Protein AF-A0A239MVT9-F1 (afdb_monomer_lite)

pLDDT: mean 84.93, std 12.36, range [48.44, 98.44]

Organism: NCBI:txid398843

Radius of gyration: 43.23 Å; chains: 1; bounding box: 85×60×131 Å

Secondary structure (DSSP, 8-state):
------------HHHHHHHHHHHHHHHHHHHHHHHHHHHHHHHHHHHGGG---HHHHHHHHHHHHHHHHHHHHHHHHHHHHHHHHHHHHHHHHHHHHHHHHHHHHHHHHHHHHTHHHHHHHHHHHHHHHHHHHHHHHHHHHHHHHHHHHHTT--HHHHHHHHHHHHHHHHHHHHHHHHHHHHHHHHHHHHHHHHHH---HHHHHHHHHHHHHHHHHHHHHHHHHHHHHTT----HHHHHHHHHHHHHHHHHHHHHHHHHHHHSPP-------------------

Sequence (284 aa):
MTKKPDVPVKRPLHKRVLDKLRASMGFSIFCTVLILSLIVLSIIGNYYDQGWSAEQWGPVAAWFGGLLTAGAVTLSLYQSREAKKEADRNREDAERRHTEQAQERSEIRQIQSLKPVWDALTALAVPSAKYLASLTLVEHTLTQLEVERTTGNDNTMLKIAQDAVVSARQQARDFYLDMAPFLMEVEMSFTESLIVVDQDDVWKLVEDLYEASGVYHGKLADSFSALMDKQPVDISEVELYKKYVNTKRSDIVAAARKHLAHAKPMRAIHTGEKPTQTDPPKSR

Foldseek 3Di:
DDDPPDDPDPDDPVVVVVVVVVVVVVVVVVVVVVVVVVVVVVVCVVCVVVDDDPVVVVVVVVVVVVVVVVVVVVVVVVVVVVVVVVVVVVVVVVVVVVVLVVVVVLLVVLVVLCPLLVVLLVVLPVLVVQLLVLLVQLVVLVVVLVVCVVVPDDPVVNVVSVVSNVVSLVSSLVSLVVNVVSLVSNLVSLPSSCVSDPDPQLNVLSVVLNVLSVVLVVLSVVQNVCSVVVHRRDSVVNVVSSVVSVVSVVVSVVVSVVVVVPSDPDPPPPPPDDPPPPDDDDDD

Structure (mmCIF, N/CA/C/O backbone):
data_AF-A0A239MVT9-F1
#
_entry.id   AF-A0A239MVT9-F1
#
loop_
_atom_site.group_PDB
_atom_site.id
_atom_site.type_symbol
_atom_site.label_atom_id
_atom_site.label_alt_id
_atom_site.label_comp_id
_atom_site.label_asym_id
_atom_site.label_entity_id
_atom_site.label_seq_id
_atom_site.pdbx_PDB_ins_code
_atom_site.Cartn_x
_atom_site.Cartn_y
_atom_site.Cartn_z
_atom_site.occupancy
_atom_site.B_iso_or_equiv
_atom_site.auth_seq_id
_atom_site.auth_comp_id
_atom_site.auth_asym_id
_atom_site.auth_atom_id
_atom_site.pdbx_PDB_model_num
ATOM 1 N N . MET A 1 1 ? 40.249 -12.972 -6.945 1.00 50.00 1 MET A N 1
ATOM 2 C CA . MET A 1 1 ? 39.397 -13.039 -8.155 1.00 50.00 1 MET A CA 1
ATOM 3 C C . MET A 1 1 ? 40.280 -13.331 -9.358 1.00 50.00 1 MET A C 1
ATOM 5 O O . MET A 1 1 ? 41.017 -12.461 -9.801 1.00 50.00 1 MET A O 1
ATOM 9 N N . THR A 1 2 ? 40.288 -14.577 -9.819 1.00 50.50 2 THR A N 1
ATOM 10 C CA . THR A 1 2 ? 41.104 -15.055 -10.941 1.00 50.50 2 THR A CA 1
ATOM 11 C C . THR A 1 2 ? 40.376 -14.788 -12.261 1.00 50.50 2 THR A C 1
ATOM 13 O O . THR A 1 2 ? 39.263 -15.260 -12.482 1.00 50.50 2 THR A O 1
ATOM 16 N N . LYS A 1 3 ? 40.988 -13.975 -13.128 1.00 55.22 3 LYS A N 1
ATOM 17 C CA . LYS A 1 3 ? 40.474 -13.624 -14.459 1.00 55.22 3 LYS A CA 1
ATOM 18 C C . LYS A 1 3 ? 40.458 -14.898 -15.313 1.00 55.22 3 LYS A C 1
ATOM 20 O O . LYS A 1 3 ? 41.520 -15.449 -15.596 1.00 55.22 3 LYS A O 1
ATOM 25 N N . LYS A 1 4 ? 39.269 -15.412 -15.656 1.00 57.75 4 LYS A N 1
ATOM 26 C CA . LYS A 1 4 ? 39.144 -16.573 -16.552 1.00 57.75 4 LYS A CA 1
ATOM 27 C C . LYS A 1 4 ? 39.833 -16.240 -17.887 1.00 57.75 4 LYS A C 1
ATOM 29 O O . LYS A 1 4 ? 39.595 -15.150 -18.404 1.00 57.75 4 LYS A O 1
ATOM 34 N N . PRO A 1 5 ? 40.679 -17.131 -18.430 1.00 66.31 5 PRO A N 1
ATOM 35 C CA . PRO A 1 5 ? 41.299 -16.926 -19.732 1.00 66.31 5 PRO A CA 1
ATOM 36 C C . PRO A 1 5 ? 40.214 -16.877 -20.812 1.00 66.31 5 PRO A C 1
ATOM 38 O O . PRO A 1 5 ? 39.348 -17.754 -20.864 1.00 66.31 5 PRO A O 1
ATOM 41 N N . ASP A 1 6 ? 40.254 -15.838 -21.646 1.00 65.62 6 ASP A N 1
ATOM 42 C CA . ASP A 1 6 ? 39.311 -15.641 -22.743 1.00 65.62 6 ASP A CA 1
ATOM 43 C C . ASP A 1 6 ? 39.395 -16.824 -23.711 1.00 65.62 6 ASP A C 1
ATOM 45 O O . ASP A 1 6 ? 40.386 -17.024 -24.417 1.00 65.62 6 ASP A O 1
ATOM 49 N N . VAL A 1 7 ? 38.342 -17.642 -23.726 1.00 71.19 7 VAL A N 1
ATOM 50 C CA . VAL A 1 7 ? 38.214 -18.759 -24.659 1.00 71.19 7 VAL A CA 1
ATOM 51 C C . VAL A 1 7 ? 38.131 -18.167 -26.070 1.00 71.19 7 VAL A C 1
ATOM 53 O O . VAL A 1 7 ? 37.238 -17.355 -26.332 1.00 71.19 7 VAL A O 1
ATOM 56 N N . PRO A 1 8 ? 39.025 -18.544 -27.005 1.00 68.06 8 PRO A N 1
ATOM 57 C CA . PRO A 1 8 ? 39.015 -17.999 -28.354 1.00 68.06 8 PRO A CA 1
ATOM 58 C C . PRO A 1 8 ? 37.704 -18.382 -29.042 1.00 68.06 8 PRO A C 1
ATOM 60 O O . PRO A 1 8 ? 37.500 -19.528 -29.450 1.00 68.06 8 PRO A O 1
ATOM 63 N N . VAL A 1 9 ? 36.803 -17.407 -29.174 1.00 75.38 9 VAL A N 1
ATOM 64 C CA . VAL A 1 9 ? 35.523 -17.567 -29.867 1.00 75.38 9 VAL A CA 1
ATOM 65 C C . VAL A 1 9 ? 35.819 -18.005 -31.302 1.00 75.38 9 VAL A C 1
ATOM 67 O O . VAL A 1 9 ? 36.343 -17.235 -32.116 1.00 75.38 9 VAL A O 1
ATOM 70 N N . LYS A 1 10 ? 35.517 -19.270 -31.622 1.00 74.31 10 LYS A N 1
ATOM 71 C CA . LYS A 1 10 ? 35.676 -19.837 -32.967 1.00 74.31 10 LYS A CA 1
ATOM 72 C C . LYS A 1 10 ? 34.780 -19.061 -33.936 1.00 74.31 10 LYS A C 1
ATOM 74 O O . LYS A 1 10 ? 33.602 -19.363 -34.091 1.00 74.31 10 LYS A O 1
ATOM 79 N N . ARG A 1 11 ? 35.340 -18.039 -34.596 1.00 69.81 11 ARG A N 1
ATOM 80 C CA . ARG A 1 11 ? 34.644 -17.313 -35.669 1.00 69.81 11 ARG A CA 1
ATOM 81 C C . ARG A 1 11 ? 34.226 -18.312 -36.758 1.00 69.81 11 ARG A C 1
ATOM 83 O O . ARG A 1 11 ? 35.076 -19.107 -37.171 1.00 69.81 11 ARG A O 1
ATOM 90 N N . PRO A 1 12 ? 32.972 -18.263 -37.236 1.00 80.88 12 PRO A N 1
ATOM 91 C CA . PRO A 1 12 ? 32.465 -19.218 -38.210 1.00 80.88 12 PRO A CA 1
ATOM 92 C C . PRO A 1 12 ? 33.260 -19.137 -39.521 1.00 80.88 12 PRO A C 1
ATOM 94 O O . PRO A 1 12 ? 33.658 -18.051 -39.951 1.00 80.88 12 PRO A O 1
ATOM 97 N N . LEU A 1 13 ? 33.498 -20.299 -40.141 1.00 80.50 13 LEU A N 1
ATOM 98 C CA . LEU A 1 13 ? 34.354 -20.477 -41.325 1.00 80.50 13 LEU A CA 1
ATOM 99 C C . LEU A 1 13 ? 34.034 -19.488 -42.455 1.00 80.50 13 LEU A C 1
ATOM 101 O O . LEU A 1 13 ? 34.954 -18.918 -43.037 1.00 80.50 13 LEU A O 1
ATOM 105 N N . HIS A 1 14 ? 32.751 -19.199 -42.691 1.00 73.75 14 HIS A N 1
ATOM 106 C CA . HIS A 1 14 ? 32.327 -18.269 -43.739 1.00 73.75 14 HIS A CA 1
ATOM 107 C C . HIS A 1 14 ? 32.884 -16.848 -43.549 1.00 73.75 14 HIS A C 1
ATOM 109 O O . HIS A 1 14 ? 33.253 -16.221 -44.534 1.00 73.75 14 HIS A O 1
ATOM 115 N N . LYS A 1 15 ? 33.029 -16.344 -42.310 1.00 74.25 15 LYS A N 1
ATOM 116 C CA . LYS A 1 15 ? 33.594 -15.001 -42.062 1.00 74.25 15 LYS A CA 1
ATOM 117 C C . LYS A 1 15 ? 35.082 -14.941 -42.397 1.00 74.25 15 LYS A C 1
ATOM 119 O O . LYS A 1 15 ? 35.526 -13.982 -43.009 1.00 74.25 15 LYS A O 1
ATOM 124 N N . ARG A 1 16 ? 35.839 -15.996 -42.068 1.00 77.00 16 ARG A N 1
ATOM 125 C CA . ARG A 1 16 ? 37.276 -16.082 -42.395 1.00 77.00 16 ARG A CA 1
ATOM 126 C C . ARG A 1 16 ? 37.511 -16.140 -43.903 1.00 77.00 16 ARG A C 1
ATOM 128 O O . ARG A 1 16 ? 38.467 -15.549 -44.395 1.00 77.00 16 ARG A O 1
ATOM 135 N N . VAL A 1 17 ? 36.644 -16.853 -44.622 1.00 74.12 17 VAL A N 1
ATOM 136 C CA . VAL A 1 17 ? 36.682 -16.922 -46.087 1.00 74.12 17 VAL A CA 1
ATOM 137 C C . VAL A 1 17 ? 36.304 -15.570 -46.694 1.00 74.12 17 VAL A C 1
ATOM 139 O O . VAL A 1 17 ? 36.999 -15.111 -47.593 1.00 74.12 17 VAL A O 1
ATOM 142 N N . LEU A 1 18 ? 35.283 -14.888 -46.163 1.00 73.19 18 LEU A N 1
ATOM 143 C CA . LEU A 1 18 ? 34.873 -13.566 -46.644 1.00 73.19 18 LEU A CA 1
ATOM 144 C C . LEU A 1 18 ? 35.964 -12.505 -46.443 1.00 73.19 18 LEU A C 1
ATOM 146 O O . LEU A 1 18 ? 36.214 -11.728 -47.356 1.00 73.19 18 LEU A O 1
ATOM 150 N N . ASP A 1 19 ? 36.639 -12.496 -45.290 1.00 74.88 19 ASP A N 1
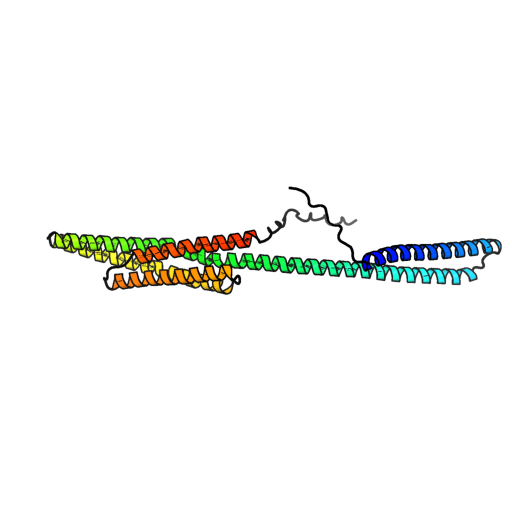ATOM 151 C CA . ASP A 1 19 ? 37.725 -11.549 -44.999 1.00 74.88 19 ASP A CA 1
ATOM 152 C C . ASP A 1 19 ? 38.936 -11.787 -45.918 1.00 74.88 19 ASP A C 1
ATOM 154 O O . ASP A 1 19 ? 39.506 -10.836 -46.456 1.00 74.88 19 ASP A O 1
ATOM 158 N N . LYS A 1 20 ? 39.281 -13.057 -46.183 1.00 74.94 20 LYS A N 1
ATOM 159 C CA . LYS A 1 20 ? 40.307 -13.416 -47.176 1.00 74.94 20 LYS A CA 1
ATOM 160 C C . LYS A 1 20 ? 39.897 -13.027 -48.595 1.00 74.94 20 LYS A C 1
ATOM 162 O O . LYS A 1 20 ? 40.724 -12.507 -49.336 1.00 74.94 20 LYS A O 1
ATOM 167 N N . LEU A 1 21 ? 38.632 -13.230 -48.960 1.00 64.12 21 LEU A N 1
ATOM 168 C CA . LEU A 1 21 ? 38.107 -12.834 -50.265 1.00 64.12 21 LEU A CA 1
ATOM 169 C C . LEU A 1 21 ? 38.107 -11.314 -50.434 1.00 64.12 21 LEU A C 1
ATOM 171 O O . LEU A 1 21 ? 38.501 -10.840 -51.493 1.00 64.12 21 LEU A O 1
ATOM 175 N N . ARG A 1 22 ? 37.749 -10.543 -49.401 1.00 69.50 22 ARG A N 1
ATOM 176 C CA . ARG A 1 22 ? 37.761 -9.070 -49.419 1.00 69.50 22 ARG A CA 1
ATOM 177 C C . ARG A 1 22 ? 39.185 -8.524 -49.550 1.00 69.50 22 ARG A C 1
ATOM 179 O O . ARG A 1 22 ? 39.410 -7.623 -50.353 1.00 69.50 22 ARG A O 1
ATOM 186 N N . ALA A 1 23 ? 40.147 -9.130 -48.848 1.00 71.06 23 ALA A N 1
ATOM 187 C CA . ALA A 1 23 ? 41.569 -8.826 -49.013 1.00 71.06 23 ALA A CA 1
ATOM 188 C C . ALA A 1 23 ? 42.078 -9.192 -50.423 1.00 71.06 23 ALA A C 1
ATOM 190 O O . ALA A 1 23 ? 42.800 -8.410 -51.038 1.00 71.06 23 ALA A O 1
ATOM 191 N N . SER A 1 24 ? 41.650 -10.335 -50.974 1.00 74.19 24 SER A N 1
ATOM 192 C CA . SER A 1 24 ? 42.050 -10.772 -52.321 1.00 74.19 24 SER A CA 1
ATOM 193 C C . SER A 1 24 ? 41.396 -9.966 -53.449 1.00 74.19 24 SER A C 1
ATOM 195 O O . SER A 1 24 ? 42.047 -9.697 -54.452 1.00 74.19 24 SER A O 1
ATOM 197 N N . MET A 1 25 ? 40.143 -9.525 -53.281 1.00 73.56 25 MET A N 1
ATOM 198 C CA . MET A 1 25 ? 39.439 -8.685 -54.252 1.00 73.56 25 MET A CA 1
ATOM 199 C C . MET A 1 25 ? 40.050 -7.289 -54.304 1.00 73.56 25 MET A C 1
ATOM 201 O O . MET A 1 25 ? 40.274 -6.780 -55.395 1.00 73.56 25 MET A O 1
ATOM 205 N N . GLY A 1 26 ? 40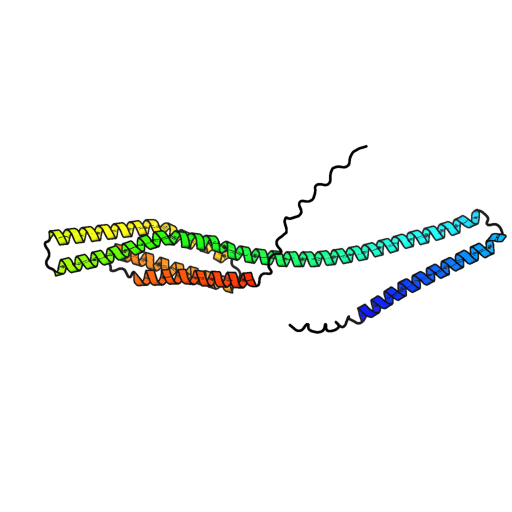.389 -6.696 -53.152 1.00 73.56 26 GLY A N 1
ATOM 206 C CA . GLY A 1 26 ? 41.101 -5.415 -53.116 1.00 73.56 26 GLY A CA 1
ATOM 207 C C . GLY A 1 26 ? 42.457 -5.492 -53.820 1.00 73.56 26 GLY A C 1
ATOM 208 O O . GLY A 1 26 ? 42.775 -4.633 -54.637 1.00 73.56 26 GLY A O 1
ATOM 209 N N . PHE A 1 27 ? 43.213 -6.567 -53.576 1.00 74.00 27 PHE A N 1
ATOM 210 C CA . PHE A 1 27 ? 44.496 -6.807 -54.236 1.00 74.00 27 PHE A CA 1
ATOM 211 C C . PHE A 1 27 ? 44.351 -7.057 -55.746 1.00 74.00 27 PHE A C 1
ATOM 213 O O . PHE A 1 27 ? 45.089 -6.480 -56.535 1.00 74.00 27 PHE A O 1
ATOM 220 N N . SER A 1 28 ? 43.370 -7.859 -56.170 1.00 77.94 28 SER A N 1
ATOM 221 C CA . SER A 1 28 ? 43.111 -8.132 -57.588 1.00 77.94 28 SER A CA 1
ATOM 222 C C . SER A 1 28 ? 42.672 -6.877 -58.343 1.00 77.94 28 SER A C 1
ATOM 224 O O . SER A 1 28 ? 43.228 -6.594 -59.401 1.00 77.94 28 SER A O 1
ATOM 226 N N . ILE A 1 29 ? 41.751 -6.084 -57.782 1.00 78.38 29 ILE A N 1
ATOM 227 C CA . ILE A 1 29 ? 41.323 -4.810 -58.375 1.00 78.38 29 ILE A CA 1
ATOM 228 C C . ILE A 1 29 ? 42.521 -3.861 -58.474 1.00 78.38 29 ILE A C 1
ATOM 230 O O . ILE A 1 29 ? 42.780 -3.322 -59.548 1.00 78.38 29 ILE A O 1
ATOM 234 N N . PHE A 1 30 ? 43.309 -3.727 -57.404 1.00 76.38 30 PHE A N 1
ATOM 235 C CA . PHE A 1 30 ? 44.528 -2.919 -57.412 1.00 76.38 30 PHE A CA 1
ATOM 236 C C . PHE A 1 30 ? 45.514 -3.367 -58.503 1.00 76.38 30 PHE A C 1
ATOM 238 O O . PHE A 1 30 ? 45.982 -2.534 -59.275 1.00 76.38 30 PHE A O 1
ATOM 245 N N . CYS A 1 31 ? 45.770 -4.672 -58.640 1.00 77.81 31 CYS A N 1
ATOM 246 C CA . CYS A 1 31 ? 46.621 -5.215 -59.700 1.00 77.81 31 CYS A CA 1
ATOM 247 C C . CYS A 1 31 ? 46.056 -4.951 -61.100 1.00 77.81 31 CYS A C 1
ATOM 249 O O . CYS A 1 31 ? 46.818 -4.574 -61.984 1.00 77.81 31 CYS A O 1
ATOM 251 N N . THR A 1 32 ? 44.746 -5.101 -61.321 1.00 80.38 32 THR A N 1
ATOM 252 C CA . THR A 1 32 ? 44.141 -4.810 -62.634 1.00 80.38 32 THR A CA 1
ATOM 253 C C . THR A 1 32 ? 44.252 -3.333 -63.002 1.00 80.38 32 THR A C 1
ATOM 255 O O . THR A 1 32 ? 44.637 -3.028 -64.126 1.00 80.38 32 THR A O 1
ATOM 258 N N . VAL A 1 33 ? 44.004 -2.420 -62.053 1.00 80.38 33 VAL A N 1
ATOM 259 C CA . VAL A 1 33 ? 44.160 -0.970 -62.251 1.00 80.38 33 VAL A CA 1
ATOM 260 C C . VAL A 1 33 ? 45.620 -0.614 -62.520 1.00 80.38 33 VAL A C 1
ATOM 262 O O . VAL A 1 33 ? 45.903 0.173 -63.419 1.00 80.38 33 VAL A O 1
ATOM 265 N N . LEU A 1 34 ? 46.554 -1.219 -61.786 1.00 78.31 34 LEU A N 1
ATOM 266 C CA . LEU A 1 34 ? 47.986 -0.991 -61.957 1.00 78.31 34 LEU A CA 1
ATOM 267 C C . LEU A 1 34 ? 48.488 -1.505 -63.314 1.00 78.31 34 LEU A C 1
ATOM 269 O O . LEU A 1 34 ? 49.205 -0.786 -64.002 1.00 78.31 34 LEU A O 1
ATOM 273 N N . ILE A 1 35 ? 48.068 -2.700 -63.739 1.00 83.06 35 ILE A N 1
ATOM 274 C CA . ILE A 1 35 ? 48.412 -3.259 -65.055 1.00 83.06 35 ILE A CA 1
ATOM 275 C C . ILE A 1 35 ? 47.810 -2.408 -66.178 1.00 83.06 35 ILE A C 1
ATOM 277 O O . ILE A 1 35 ? 48.523 -2.059 -67.113 1.00 83.06 35 ILE A O 1
ATOM 281 N N . LEU A 1 36 ? 46.534 -2.018 -66.078 1.00 83.31 36 LEU A N 1
ATOM 282 C CA . LEU A 1 36 ? 45.898 -1.112 -67.043 1.00 83.31 36 LEU A CA 1
ATOM 283 C C . LEU A 1 36 ? 46.630 0.232 -67.121 1.00 83.31 36 LEU A C 1
ATOM 285 O O . LEU A 1 36 ? 46.894 0.712 -68.219 1.00 83.31 36 LEU A O 1
ATOM 289 N N . SER A 1 37 ? 47.014 0.804 -65.978 1.00 78.94 37 SER A N 1
ATOM 290 C CA . SER A 1 37 ? 47.792 2.046 -65.914 1.00 78.94 37 SER A CA 1
ATOM 291 C C . SER A 1 37 ? 49.152 1.906 -66.608 1.00 78.94 37 SER A C 1
ATOM 293 O O . SER A 1 37 ? 49.521 2.757 -67.415 1.00 78.94 37 SER A O 1
ATOM 295 N N . LEU A 1 38 ? 49.866 0.797 -66.378 1.00 80.19 38 LEU A N 1
ATOM 296 C CA . LEU A 1 38 ? 51.141 0.508 -67.043 1.00 80.19 38 LEU A CA 1
ATOM 297 C C . LEU A 1 38 ? 50.987 0.298 -68.555 1.00 80.19 38 LEU A C 1
ATOM 299 O O . LEU A 1 38 ? 51.827 0.772 -69.315 1.00 80.19 38 LEU A O 1
ATOM 303 N N . ILE A 1 39 ? 49.916 -0.364 -69.003 1.00 83.44 39 ILE A N 1
ATOM 304 C CA . ILE A 1 39 ? 49.610 -0.527 -70.432 1.00 83.44 39 ILE A CA 1
ATOM 305 C C . ILE A 1 39 ? 49.339 0.839 -71.071 1.00 83.44 39 ILE A C 1
ATOM 307 O O . ILE A 1 39 ? 49.900 1.137 -72.122 1.00 83.44 39 ILE A O 1
ATOM 311 N N . VAL A 1 40 ? 48.540 1.695 -70.426 1.00 81.25 40 VAL A N 1
ATOM 312 C CA . VAL A 1 40 ? 48.261 3.055 -70.915 1.00 81.25 40 VAL A CA 1
ATOM 313 C C . VAL A 1 40 ? 49.545 3.887 -70.987 1.00 81.25 40 VAL A C 1
ATOM 315 O O . VAL A 1 40 ? 49.812 4.491 -72.022 1.00 81.25 40 VAL A O 1
ATOM 318 N N . LEU A 1 41 ? 50.377 3.871 -69.941 1.00 81.50 41 LEU A N 1
ATOM 319 C CA . LEU A 1 41 ? 51.684 4.542 -69.927 1.00 81.50 41 LEU A CA 1
ATOM 320 C C . LEU A 1 41 ? 52.617 4.020 -71.027 1.00 81.50 41 LEU A C 1
ATOM 322 O O . LEU A 1 41 ? 53.302 4.810 -71.674 1.00 81.50 41 LEU A O 1
ATOM 326 N N . SER A 1 42 ? 52.623 2.707 -71.269 1.00 80.75 42 SER A N 1
ATOM 327 C CA . SER A 1 42 ? 53.431 2.084 -72.320 1.00 80.75 42 SER A CA 1
ATOM 328 C C . SER A 1 42 ? 52.965 2.488 -73.721 1.00 80.75 42 SER A C 1
ATOM 330 O O . SER A 1 42 ? 53.804 2.798 -74.564 1.00 80.75 42 SER A O 1
ATOM 332 N N . ILE A 1 43 ? 51.651 2.555 -73.963 1.00 81.19 43 ILE A N 1
ATOM 333 C CA . ILE A 1 43 ? 51.086 3.040 -75.230 1.00 81.19 43 ILE A CA 1
ATOM 334 C C . ILE A 1 43 ? 51.436 4.519 -75.431 1.00 81.19 43 ILE A C 1
ATOM 336 O O . ILE A 1 43 ? 51.919 4.887 -76.498 1.00 81.19 43 ILE A O 1
ATOM 340 N N . ILE A 1 44 ? 51.265 5.362 -74.408 1.00 78.69 44 ILE A N 1
ATOM 341 C CA . ILE A 1 44 ? 51.617 6.788 -74.489 1.00 78.69 44 ILE A CA 1
ATOM 342 C C . ILE A 1 44 ? 53.105 6.957 -74.812 1.00 78.69 44 ILE A C 1
ATOM 344 O O . ILE A 1 44 ? 53.433 7.715 -75.718 1.00 78.69 44 ILE A O 1
ATOM 348 N N . GLY A 1 45 ? 53.989 6.224 -74.127 1.00 82.38 45 GLY A N 1
ATOM 349 C CA . GLY A 1 45 ? 55.433 6.295 -74.354 1.00 82.38 45 GLY A CA 1
ATOM 350 C C . GLY A 1 45 ? 55.854 5.846 -75.755 1.00 82.38 45 GLY A C 1
ATOM 351 O O . GLY A 1 45 ? 56.690 6.495 -76.370 1.00 82.38 45 GLY A O 1
ATOM 352 N N . ASN A 1 46 ? 55.247 4.782 -76.288 1.00 81.44 46 ASN A N 1
ATOM 353 C CA . ASN A 1 46 ? 55.617 4.234 -77.599 1.00 81.44 46 ASN A CA 1
ATOM 354 C C . ASN A 1 46 ? 55.125 5.099 -78.778 1.00 81.44 46 ASN A C 1
ATOM 356 O O . ASN A 1 46 ? 55.731 5.102 -79.844 1.00 81.44 46 ASN A O 1
ATOM 360 N N . TYR A 1 47 ? 54.039 5.853 -78.589 1.00 70.00 47 TYR A N 1
ATOM 361 C CA . TYR A 1 47 ? 53.473 6.741 -79.614 1.00 70.00 47 TYR A CA 1
ATOM 362 C C . TYR A 1 47 ? 53.843 8.220 -79.422 1.00 70.00 47 TYR A C 1
ATOM 364 O O . TYR A 1 47 ? 53.420 9.062 -80.212 1.00 70.00 47 TYR A O 1
ATOM 372 N N . TYR A 1 48 ? 54.621 8.564 -78.392 1.00 74.06 48 TYR A N 1
ATOM 373 C CA . TYR A 1 48 ? 55.001 9.950 -78.103 1.00 74.06 48 TYR A CA 1
ATOM 374 C C . TYR A 1 48 ? 55.834 10.573 -79.236 1.00 74.06 48 TYR A C 1
ATOM 376 O O . TYR A 1 48 ? 55.603 11.721 -79.613 1.00 74.06 48 TYR A O 1
ATOM 384 N N . ASP A 1 49 ? 56.719 9.785 -79.852 1.00 72.31 49 ASP A N 1
ATOM 385 C CA . ASP A 1 49 ? 57.611 10.248 -80.924 1.00 72.31 49 ASP A CA 1
ATOM 386 C C . ASP A 1 49 ? 56.905 10.434 -82.281 1.00 72.31 49 ASP A C 1
ATOM 388 O O . ASP A 1 49 ? 57.450 11.074 -83.178 1.00 72.31 49 ASP A O 1
ATOM 392 N N . GLN A 1 50 ? 55.682 9.912 -82.450 1.00 72.94 50 GLN A N 1
ATOM 393 C CA . GLN A 1 50 ? 54.945 9.963 -83.723 1.00 72.94 50 GLN A CA 1
ATOM 394 C C . GLN A 1 50 ? 53.975 11.149 -83.842 1.00 72.94 50 GLN A C 1
ATOM 396 O O . GLN A 1 50 ? 53.367 11.320 -84.895 1.00 72.94 50 GLN A O 1
ATOM 401 N N . GLY A 1 51 ? 53.862 11.994 -82.808 1.00 64.44 51 GLY A N 1
ATOM 402 C CA . GLY A 1 51 ? 53.007 13.184 -82.817 1.00 64.44 51 GLY A CA 1
ATOM 403 C C . GLY A 1 51 ? 51.517 12.833 -82.818 1.00 64.44 51 GLY A C 1
ATOM 404 O O . GLY A 1 51 ? 50.916 12.554 -83.851 1.00 64.44 51 GLY A O 1
ATOM 405 N N . TRP A 1 52 ? 50.890 12.876 -81.644 1.00 69.25 52 TRP A N 1
ATOM 406 C CA . TRP A 1 52 ? 49.459 12.603 -81.513 1.00 69.25 52 TRP A CA 1
ATOM 407 C C . TRP A 1 52 ? 48.636 13.682 -82.226 1.00 69.25 52 TRP A C 1
ATOM 409 O O . TRP A 1 52 ? 48.726 14.864 -81.886 1.00 69.25 52 TRP A O 1
ATOM 419 N N . SER A 1 53 ? 47.797 13.282 -83.184 1.00 68.75 53 SER A N 1
ATOM 420 C CA . SER A 1 53 ? 46.814 14.197 -83.772 1.00 68.75 53 SER A CA 1
ATOM 421 C C . SER A 1 53 ? 45.672 14.449 -82.780 1.00 68.75 53 SER A C 1
ATOM 423 O O . SER A 1 53 ? 45.288 13.567 -82.007 1.00 68.75 53 SER A O 1
ATOM 425 N N . ALA A 1 54 ? 45.109 15.661 -82.790 1.00 72.62 54 ALA A N 1
ATOM 426 C CA . ALA A 1 54 ? 44.0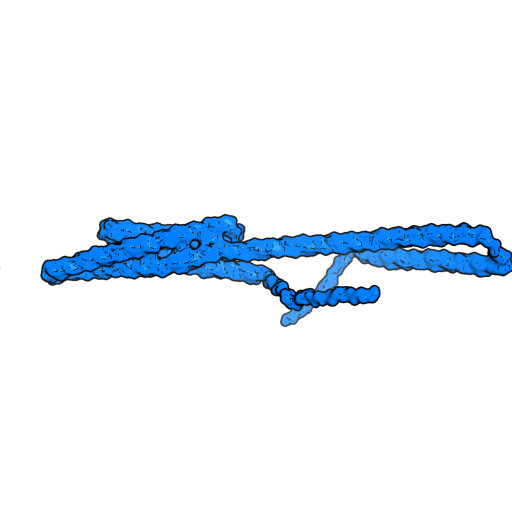39 16.064 -81.871 1.00 72.62 54 ALA A CA 1
ATOM 427 C C . ALA A 1 54 ? 42.808 15.132 -81.918 1.00 72.62 54 ALA A C 1
ATOM 429 O O . ALA A 1 54 ? 42.101 14.985 -80.921 1.00 72.62 54 ALA A O 1
ATOM 430 N N . GLU A 1 55 ? 42.587 14.451 -83.044 1.00 75.00 55 GLU A N 1
ATOM 431 C CA . GLU A 1 55 ? 41.472 13.523 -83.251 1.00 75.00 55 GLU A CA 1
ATOM 432 C C . GLU A 1 55 ? 41.576 12.245 -82.394 1.00 75.00 55 GLU A C 1
ATOM 434 O O . GLU A 1 55 ? 40.559 11.637 -82.061 1.00 75.00 55 GLU A O 1
ATOM 439 N N . GLN A 1 56 ? 42.781 11.859 -81.959 1.00 73.94 56 GLN A N 1
ATOM 440 C CA . GLN A 1 56 ? 43.014 10.637 -81.174 1.00 73.94 56 GLN A CA 1
ATOM 441 C C . GLN A 1 56 ? 42.751 10.812 -79.669 1.00 73.94 56 GLN A C 1
ATOM 443 O O . GLN A 1 56 ? 42.524 9.828 -78.962 1.00 73.94 56 GLN A O 1
ATOM 448 N N . TRP A 1 57 ? 42.720 12.052 -79.169 1.00 75.19 57 TRP A N 1
ATOM 449 C CA . TRP A 1 57 ? 42.435 12.341 -77.758 1.00 75.19 57 TRP A CA 1
ATOM 450 C C . TRP A 1 57 ? 40.955 12.173 -77.397 1.00 75.19 57 TRP A C 1
ATOM 452 O O . TRP A 1 57 ? 40.639 11.848 -76.251 1.00 75.19 57 TRP A O 1
ATOM 462 N N . GLY A 1 58 ? 40.049 12.335 -78.367 1.00 76.12 58 GLY A N 1
ATOM 463 C CA . GLY A 1 58 ? 38.603 12.215 -78.158 1.00 76.12 58 GLY A CA 1
ATOM 464 C C . GLY A 1 58 ? 38.178 10.838 -77.625 1.00 76.12 58 GLY A C 1
ATOM 465 O O . GLY A 1 58 ? 37.566 10.767 -76.556 1.00 76.12 58 GLY A O 1
ATOM 466 N N . PRO A 1 59 ? 38.534 9.730 -78.302 1.00 77.38 59 PRO A N 1
ATOM 467 C CA . PRO A 1 59 ? 38.183 8.381 -77.853 1.00 77.38 59 PRO A CA 1
ATOM 468 C C . PRO A 1 59 ? 38.801 7.997 -76.501 1.00 77.38 59 PRO A C 1
ATOM 470 O O . PRO A 1 59 ? 38.138 7.370 -75.673 1.00 77.38 59 PRO A O 1
ATOM 473 N N . VAL A 1 60 ? 40.052 8.403 -76.249 1.00 72.00 60 VAL A N 1
ATOM 474 C CA . VAL A 1 60 ? 40.754 8.116 -74.987 1.00 72.00 60 VAL A CA 1
ATOM 475 C C . VAL A 1 60 ? 40.081 8.844 -73.822 1.00 72.00 60 VAL A C 1
ATOM 477 O O . VAL A 1 60 ? 39.766 8.219 -72.807 1.00 72.00 60 VAL A O 1
ATOM 480 N N . ALA A 1 61 ? 39.784 10.138 -73.978 1.00 70.12 61 ALA A N 1
ATOM 481 C CA . ALA A 1 61 ? 39.080 10.921 -72.964 1.00 70.12 61 ALA A CA 1
ATOM 482 C C . ALA A 1 61 ? 37.674 10.362 -72.672 1.00 70.12 61 ALA A C 1
ATOM 484 O O . ALA A 1 61 ? 37.269 10.292 -71.510 1.00 70.12 61 ALA A O 1
ATOM 485 N N . ALA A 1 62 ? 36.956 9.899 -73.701 1.00 72.75 62 ALA A N 1
ATOM 486 C CA . ALA A 1 62 ? 35.640 9.282 -73.541 1.00 72.75 62 ALA A CA 1
ATOM 487 C C . ALA A 1 62 ? 35.695 7.976 -72.723 1.00 72.75 62 ALA A C 1
ATOM 489 O O . ALA A 1 62 ? 34.856 7.762 -71.843 1.00 72.75 62 ALA A O 1
ATOM 490 N N . TRP A 1 63 ? 36.700 7.122 -72.953 1.00 76.62 63 TRP A N 1
ATOM 491 C CA . TRP A 1 63 ? 36.858 5.870 -72.204 1.00 76.62 63 TRP A CA 1
ATOM 492 C C . TRP A 1 63 ? 37.228 6.116 -70.733 1.00 76.62 63 TRP A C 1
ATOM 494 O O . TRP A 1 63 ? 36.642 5.504 -69.835 1.00 76.62 63 TRP A O 1
ATOM 504 N N . PHE A 1 64 ? 38.117 7.083 -70.470 1.00 71.56 64 PHE A N 1
ATOM 505 C CA . PHE A 1 64 ? 38.438 7.523 -69.106 1.00 71.56 64 PHE A CA 1
ATOM 506 C C . PHE A 1 64 ? 37.217 8.096 -68.375 1.00 71.56 64 PHE A C 1
ATOM 508 O O . PHE A 1 64 ? 36.981 7.751 -67.215 1.00 71.56 64 PHE A O 1
ATOM 515 N N . GLY A 1 65 ? 36.401 8.914 -69.048 1.00 72.44 65 GLY A N 1
ATOM 516 C CA . GLY A 1 65 ? 35.155 9.448 -68.487 1.00 72.44 65 GLY A CA 1
ATOM 517 C C . GLY A 1 65 ? 34.154 8.352 -68.095 1.00 72.44 65 GLY A C 1
ATOM 518 O O . GLY A 1 65 ? 33.573 8.394 -67.004 1.00 72.44 65 GLY A O 1
ATOM 519 N N . GLY A 1 66 ? 34.001 7.331 -68.946 1.00 68.94 66 GLY A N 1
ATOM 520 C CA . GLY A 1 66 ? 33.152 6.168 -68.674 1.00 68.94 66 GLY A CA 1
ATOM 521 C C . GLY A 1 66 ? 33.616 5.353 -67.462 1.00 68.94 66 GLY A C 1
ATOM 522 O O . GLY A 1 66 ? 32.804 5.030 -66.592 1.00 68.94 66 GLY A O 1
ATOM 523 N N . LEU A 1 67 ? 34.923 5.084 -67.349 1.00 70.00 67 LEU A N 1
ATOM 524 C CA . LEU A 1 67 ? 35.496 4.367 -66.203 1.00 70.00 67 LEU A CA 1
ATOM 525 C C . LEU A 1 67 ? 35.362 5.152 -64.892 1.00 70.00 67 LEU A C 1
ATOM 527 O O . LEU A 1 67 ? 35.012 4.565 -63.867 1.00 70.00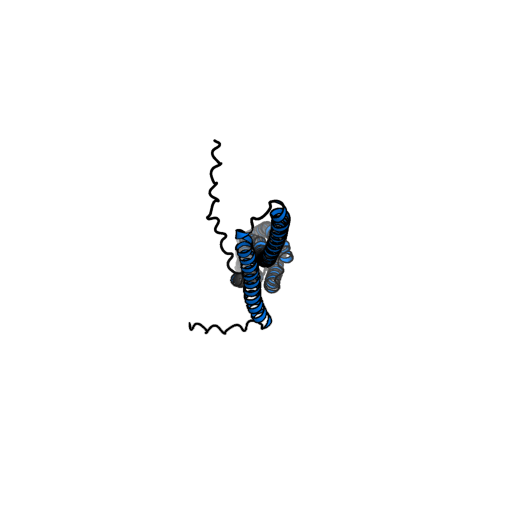 67 LEU A O 1
ATOM 531 N N . LEU A 1 68 ? 35.580 6.471 -64.917 1.00 64.25 68 LEU A N 1
ATOM 532 C CA . LEU A 1 68 ? 35.407 7.320 -63.735 1.00 64.25 68 LEU A CA 1
ATOM 533 C C . LEU A 1 68 ? 33.955 7.335 -63.251 1.00 64.25 68 LEU A C 1
ATOM 535 O O . LEU A 1 68 ? 33.706 7.217 -62.052 1.00 64.25 68 LEU A O 1
ATOM 539 N N . THR A 1 69 ? 32.993 7.406 -64.173 1.00 71.19 69 THR A N 1
ATOM 540 C CA . THR A 1 69 ? 31.565 7.395 -63.823 1.00 71.19 69 THR A CA 1
ATOM 541 C C . THR A 1 69 ? 31.144 6.031 -63.268 1.00 71.19 69 THR A C 1
ATOM 543 O O . THR A 1 69 ? 30.473 5.966 -62.237 1.00 71.19 69 THR A O 1
ATOM 546 N N . ALA A 1 70 ? 31.595 4.927 -63.874 1.00 69.88 70 ALA A N 1
ATOM 547 C CA . ALA A 1 70 ? 31.342 3.578 -63.361 1.00 69.88 70 ALA A CA 1
ATOM 548 C C . ALA A 1 70 ? 31.965 3.355 -61.968 1.00 69.88 70 ALA A C 1
ATOM 550 O O . ALA A 1 70 ? 31.331 2.770 -61.081 1.00 69.88 70 ALA A O 1
ATOM 551 N N . GLY A 1 71 ? 33.180 3.868 -61.746 1.00 70.19 71 GLY A N 1
ATOM 552 C CA . GLY A 1 71 ? 33.843 3.857 -60.442 1.00 70.19 71 GLY A CA 1
ATOM 553 C C . GLY A 1 71 ? 33.066 4.648 -59.388 1.00 70.19 71 GLY A C 1
ATOM 554 O O . GLY A 1 71 ? 32.826 4.135 -58.294 1.00 70.19 71 GLY A O 1
ATOM 555 N N . ALA A 1 72 ? 32.599 5.851 -59.732 1.00 70.38 72 ALA A N 1
ATOM 556 C CA . ALA A 1 72 ? 31.798 6.692 -58.844 1.00 70.38 72 ALA A CA 1
ATOM 557 C C . ALA A 1 72 ? 30.469 6.025 -58.444 1.00 70.38 72 ALA A C 1
ATOM 559 O O . ALA A 1 72 ? 30.130 5.999 -57.259 1.00 70.38 72 ALA A O 1
ATOM 560 N N . VAL A 1 73 ? 29.748 5.416 -59.395 1.00 78.38 73 VAL A N 1
ATOM 561 C CA . VAL A 1 73 ? 28.506 4.668 -59.112 1.00 78.38 73 VAL A CA 1
ATOM 562 C C . VAL A 1 73 ? 28.783 3.467 -58.206 1.00 78.38 73 VAL A C 1
ATOM 564 O O . VAL A 1 73 ? 28.058 3.240 -57.238 1.00 78.38 73 VAL A O 1
ATOM 567 N N . THR A 1 74 ? 29.862 2.723 -58.461 1.00 74.19 74 THR A N 1
ATOM 568 C CA . THR A 1 74 ? 30.235 1.558 -57.641 1.00 74.19 74 THR A CA 1
ATOM 569 C C . THR A 1 74 ? 30.585 1.968 -56.209 1.00 74.19 74 THR A C 1
ATOM 571 O O . THR A 1 74 ? 30.132 1.328 -55.257 1.00 74.19 74 THR A O 1
ATOM 574 N N . LEU A 1 75 ? 31.338 3.061 -56.040 1.00 78.62 75 LEU A N 1
ATOM 575 C CA . LEU A 1 75 ? 31.666 3.614 -54.726 1.00 78.62 75 LEU A CA 1
ATOM 576 C C . LEU A 1 75 ? 30.408 4.101 -53.994 1.00 78.62 75 LEU A C 1
ATOM 578 O O . LEU A 1 75 ? 30.242 3.810 -52.810 1.00 78.62 75 LEU A O 1
ATOM 582 N N . SER A 1 76 ? 29.494 4.770 -54.702 1.00 80.50 76 SER A N 1
ATOM 583 C CA . SER A 1 76 ? 28.212 5.225 -54.152 1.00 80.50 76 SER A CA 1
ATOM 584 C C . SER A 1 76 ? 27.340 4.055 -53.673 1.00 80.50 76 SER A C 1
ATOM 586 O O . SER A 1 76 ? 26.816 4.089 -52.556 1.00 80.50 76 SER A O 1
ATOM 588 N N . LEU A 1 77 ? 27.240 2.970 -54.452 1.00 81.31 77 LEU A N 1
ATOM 589 C CA . LEU A 1 77 ? 26.521 1.754 -54.047 1.00 81.31 77 LEU A CA 1
ATOM 590 C C . LEU A 1 77 ? 27.185 1.063 -52.850 1.00 81.31 77 LEU A C 1
ATOM 592 O O . LEU A 1 77 ? 26.491 0.559 -51.963 1.00 81.31 77 LEU A O 1
ATOM 596 N N . TYR A 1 78 ? 28.520 1.054 -52.799 1.00 83.94 78 TYR A N 1
ATOM 597 C CA . TYR A 1 78 ? 29.268 0.498 -51.676 1.00 83.94 78 TYR A CA 1
ATOM 598 C C . TYR A 1 78 ? 29.003 1.277 -50.380 1.00 83.94 78 TYR A C 1
ATOM 600 O O . TYR A 1 78 ? 28.620 0.674 -49.375 1.00 83.94 78 TYR A O 1
ATOM 608 N N . GLN A 1 79 ? 29.117 2.609 -50.421 1.00 85.44 79 GLN A N 1
ATOM 609 C CA . GLN A 1 79 ? 28.822 3.485 -49.282 1.00 85.44 79 GLN A CA 1
ATOM 610 C C . GLN A 1 79 ? 27.357 3.366 -48.845 1.00 85.44 79 GLN A C 1
ATOM 612 O O . GLN A 1 79 ? 27.081 3.229 -47.656 1.00 85.44 79 GLN A O 1
ATOM 617 N N . SER A 1 80 ? 26.420 3.302 -49.797 1.00 87.06 80 SER A N 1
ATOM 618 C CA . SER A 1 80 ? 24.994 3.100 -49.507 1.00 87.06 80 SER A CA 1
ATOM 619 C C . SER A 1 80 ? 24.730 1.770 -48.794 1.00 87.06 80 SER A C 1
ATOM 621 O O . SER A 1 80 ? 23.895 1.694 -47.892 1.00 87.06 80 SER A O 1
ATOM 623 N N . ARG A 1 81 ? 25.455 0.704 -49.159 1.00 86.75 81 ARG A N 1
ATOM 624 C CA . ARG A 1 81 ? 25.318 -0.613 -48.522 1.00 86.75 81 ARG A CA 1
ATOM 625 C C . ARG A 1 81 ? 25.890 -0.640 -47.104 1.00 86.75 81 ARG A C 1
ATOM 627 O O . ARG A 1 81 ? 25.305 -1.298 -46.243 1.00 86.75 81 ARG A O 1
ATOM 634 N N . GLU A 1 82 ? 27.009 0.038 -46.853 1.00 87.94 82 GLU A N 1
ATOM 635 C CA . GLU A 1 82 ? 27.559 0.164 -45.496 1.00 87.94 82 GLU A CA 1
ATOM 636 C C . GLU A 1 82 ? 26.668 1.036 -44.609 1.00 87.94 82 GLU A C 1
ATOM 638 O O . GLU A 1 82 ? 26.318 0.594 -43.514 1.00 87.94 82 GLU A O 1
ATOM 643 N N . ALA A 1 83 ? 26.187 2.172 -45.122 1.00 83.94 83 ALA A N 1
ATOM 644 C CA . ALA A 1 83 ? 25.239 3.036 -44.423 1.00 83.94 83 ALA A CA 1
ATOM 645 C C . ALA A 1 83 ? 23.939 2.295 -44.069 1.00 83.94 83 ALA A C 1
ATOM 647 O O . ALA A 1 83 ? 23.468 2.381 -42.937 1.00 83.94 83 ALA A O 1
ATOM 648 N N . LYS A 1 84 ? 23.391 1.490 -44.993 1.00 90.44 84 LYS A N 1
ATOM 649 C CA . LYS A 1 84 ? 22.205 0.664 -44.717 1.00 90.44 84 LYS A CA 1
ATOM 650 C C . LYS A 1 84 ? 22.462 -0.353 -43.604 1.00 90.44 84 LYS A C 1
ATOM 652 O O . LYS A 1 84 ? 21.652 -0.494 -42.698 1.00 90.44 84 LYS A O 1
ATOM 657 N N . LYS A 1 85 ? 23.615 -1.027 -43.632 1.00 91.00 85 LYS A N 1
ATOM 658 C CA . LYS A 1 85 ? 23.986 -2.011 -42.606 1.00 91.00 85 LYS A CA 1
ATOM 659 C C . LYS A 1 85 ? 24.188 -1.377 -41.227 1.00 91.00 85 LYS A C 1
ATOM 661 O O . LYS A 1 85 ? 23.910 -2.020 -40.217 1.00 91.00 85 LYS A O 1
ATOM 666 N N . GLU A 1 86 ? 24.719 -0.162 -41.173 1.00 89.56 86 GLU A N 1
ATOM 667 C CA . GLU A 1 86 ? 24.857 0.596 -39.930 1.00 89.56 86 GLU A CA 1
ATOM 668 C C . GLU A 1 86 ? 23.497 1.077 -39.412 1.00 89.56 86 GLU A C 1
ATOM 670 O O . GLU A 1 86 ? 23.209 0.915 -38.228 1.00 89.56 86 GLU A O 1
ATOM 675 N N . ALA A 1 87 ? 22.625 1.561 -40.300 1.00 87.38 87 ALA A N 1
ATOM 676 C CA . ALA A 1 87 ? 21.260 1.946 -39.957 1.00 87.38 87 ALA A CA 1
ATOM 677 C C . ALA A 1 87 ? 20.448 0.768 -39.391 1.00 87.38 87 ALA A C 1
ATOM 679 O O . ALA A 1 87 ? 19.798 0.929 -38.361 1.00 87.38 87 ALA A O 1
ATOM 680 N N . ASP A 1 88 ? 20.540 -0.419 -40.001 1.00 93.00 88 ASP A N 1
ATOM 681 C CA . ASP A 1 88 ? 19.848 -1.623 -39.522 1.00 93.00 88 ASP A CA 1
ATOM 682 C C . ASP A 1 88 ? 20.330 -2.026 -38.114 1.00 93.00 88 ASP A C 1
ATOM 684 O O . ASP A 1 88 ? 19.521 -2.306 -37.234 1.00 93.00 88 ASP A O 1
ATOM 688 N N . ARG A 1 89 ? 21.645 -1.968 -37.852 1.00 90.81 89 ARG A N 1
ATOM 689 C CA . ARG A 1 89 ? 22.206 -2.244 -36.514 1.00 90.81 89 ARG A CA 1
ATOM 690 C C . ARG A 1 89 ? 21.773 -1.221 -35.474 1.00 90.81 89 ARG A C 1
ATOM 692 O O . ARG A 1 89 ? 21.410 -1.595 -34.365 1.00 90.81 89 ARG A O 1
ATOM 699 N N . ASN A 1 90 ? 21.806 0.060 -35.830 1.00 88.19 90 ASN A N 1
ATOM 700 C CA . ASN A 1 90 ? 21.371 1.129 -34.939 1.00 88.19 90 ASN A CA 1
ATOM 701 C C . ASN A 1 90 ? 19.876 1.013 -34.632 1.00 88.19 90 ASN A C 1
ATOM 703 O O . ASN A 1 90 ? 19.470 1.294 -33.507 1.00 88.19 90 ASN A O 1
ATOM 707 N N . ARG A 1 91 ? 19.069 0.563 -35.600 1.00 90.75 91 ARG A N 1
ATOM 708 C CA . ARG A 1 91 ? 17.648 0.281 -35.402 1.00 90.75 91 ARG A CA 1
ATOM 709 C C . ARG A 1 91 ? 17.430 -0.888 -34.445 1.00 90.75 91 ARG A C 1
ATOM 711 O O . ARG A 1 91 ? 16.676 -0.722 -33.495 1.00 90.75 91 ARG A O 1
ATOM 718 N N . GLU A 1 92 ? 18.108 -2.018 -34.641 1.00 92.31 92 GLU A N 1
ATOM 719 C CA . GLU A 1 92 ? 18.017 -3.170 -33.727 1.00 92.31 92 GLU A CA 1
ATOM 720 C C . GLU A 1 92 ? 18.443 -2.800 -32.295 1.00 92.31 92 GLU A C 1
ATOM 722 O O . GLU A 1 92 ? 17.764 -3.149 -31.328 1.00 92.31 92 GLU A O 1
ATOM 727 N N . ASP A 1 93 ? 19.541 -2.053 -32.141 1.00 89.19 93 ASP A N 1
ATOM 728 C CA . ASP A 1 93 ? 20.007 -1.587 -30.832 1.00 89.19 93 ASP A CA 1
ATOM 729 C C . ASP A 1 93 ? 19.044 -0.569 -30.203 1.00 89.19 93 ASP A C 1
ATOM 731 O O . ASP A 1 93 ? 18.851 -0.580 -28.985 1.00 89.19 93 ASP A O 1
ATOM 735 N N . ALA A 1 94 ? 18.430 0.308 -31.001 1.00 85.62 94 ALA A N 1
ATOM 736 C CA . ALA A 1 94 ? 17.419 1.244 -30.522 1.00 85.62 94 ALA A CA 1
ATOM 737 C C . ALA A 1 94 ? 16.148 0.511 -30.075 1.00 85.62 94 ALA A C 1
ATOM 739 O O . ALA A 1 94 ? 15.646 0.796 -28.991 1.00 85.62 94 ALA A O 1
ATOM 740 N N . GLU A 1 95 ? 15.665 -0.460 -30.855 1.00 90.00 95 GLU A N 1
ATOM 741 C CA . GLU A 1 95 ? 14.504 -1.286 -30.508 1.00 90.00 95 GLU A CA 1
ATOM 742 C C . GLU A 1 95 ? 14.751 -2.052 -29.199 1.00 90.00 95 GLU A C 1
ATOM 744 O O . GLU A 1 95 ? 13.913 -1.987 -28.301 1.00 90.00 95 GLU A O 1
ATOM 749 N N . ARG A 1 96 ? 15.937 -2.654 -29.017 1.00 87.06 96 ARG A N 1
ATOM 750 C CA . ARG A 1 96 ? 16.319 -3.308 -27.750 1.00 87.06 96 ARG A CA 1
ATOM 751 C C . ARG A 1 96 ? 16.325 -2.348 -26.562 1.00 87.06 96 ARG A C 1
ATOM 753 O O . ARG A 1 96 ? 15.762 -2.662 -25.516 1.00 87.06 96 ARG A O 1
ATOM 760 N N . ARG A 1 97 ? 16.915 -1.158 -26.717 1.00 84.00 97 ARG A N 1
ATOM 761 C CA . ARG A 1 97 ? 16.907 -0.134 -25.655 1.00 84.00 97 ARG A CA 1
ATOM 762 C C . ARG A 1 97 ? 15.492 0.342 -25.344 1.00 84.00 97 ARG A C 1
ATOM 764 O O . ARG A 1 97 ? 15.184 0.579 -24.182 1.00 84.00 97 ARG A O 1
ATOM 771 N N . HIS A 1 98 ? 14.636 0.477 -26.354 1.00 83.62 98 HIS A N 1
ATOM 772 C CA . HIS A 1 98 ? 13.241 0.857 -26.162 1.00 83.62 98 HIS A CA 1
ATOM 773 C C . HIS A 1 98 ? 12.459 -0.212 -25.401 1.00 83.62 98 HIS A C 1
ATOM 775 O O . HIS A 1 98 ? 11.704 0.145 -24.501 1.00 83.62 98 HIS A O 1
ATOM 781 N N . THR A 1 99 ? 12.659 -1.496 -25.710 1.00 88.06 99 THR A N 1
ATOM 782 C CA . THR A 1 99 ? 12.014 -2.588 -24.967 1.00 88.06 99 THR A CA 1
ATOM 783 C C . THR A 1 99 ? 12.507 -2.664 -23.525 1.00 88.06 99 THR A C 1
ATOM 785 O O . THR A 1 99 ? 11.684 -2.765 -22.621 1.00 88.06 99 THR A O 1
ATOM 788 N N . GLU A 1 100 ? 13.819 -2.522 -23.293 1.00 84.38 100 GLU A N 1
ATOM 789 C CA . GLU A 1 100 ? 14.396 -2.492 -21.940 1.00 84.38 100 GLU A CA 1
ATOM 790 C C . GLU A 1 100 ? 13.834 -1.311 -21.128 1.00 84.38 100 GLU A C 1
ATOM 792 O O . GLU A 1 100 ? 13.341 -1.494 -20.019 1.00 84.38 100 GLU A O 1
ATOM 797 N N . GLN A 1 101 ? 13.796 -0.106 -21.707 1.00 82.56 101 GLN A N 1
ATOM 798 C CA . GLN A 1 101 ? 13.237 1.077 -21.040 1.00 82.56 101 GLN A CA 1
ATOM 799 C C . GLN A 1 101 ? 11.725 0.988 -20.809 1.00 82.56 101 GLN A C 1
ATOM 801 O O . GLN A 1 101 ? 11.221 1.543 -19.833 1.00 82.56 101 GLN A O 1
ATOM 806 N N . ALA A 1 102 ? 10.978 0.354 -21.716 1.00 84.38 102 ALA A N 1
ATOM 807 C CA . ALA A 1 102 ? 9.544 0.152 -21.541 1.00 84.38 102 ALA A CA 1
ATOM 808 C C . ALA A 1 102 ? 9.267 -0.771 -20.349 1.00 84.38 102 ALA A C 1
ATOM 810 O O . ALA A 1 102 ? 8.388 -0.459 -19.547 1.00 84.38 102 ALA A O 1
ATOM 811 N N . GLN A 1 103 ? 10.061 -1.835 -20.207 1.00 84.19 103 GLN A N 1
ATOM 812 C CA . GLN A 1 103 ? 9.973 -2.778 -19.097 1.00 84.19 103 GLN A CA 1
ATOM 813 C C . GLN A 1 103 ? 10.379 -2.129 -17.762 1.00 84.19 103 GLN A C 1
ATOM 815 O O . GLN A 1 103 ? 9.650 -2.220 -16.780 1.00 84.19 103 GLN A O 1
ATOM 820 N N . GLU A 1 104 ? 11.463 -1.348 -17.732 1.00 81.25 104 GLU A N 1
ATOM 821 C CA . GLU A 1 104 ? 11.845 -0.580 -16.532 1.00 81.25 104 GLU A CA 1
ATOM 822 C C . GLU A 1 104 ? 10.746 0.418 -16.113 1.00 81.25 104 GLU A C 1
ATOM 824 O O . GLU A 1 104 ? 10.451 0.599 -14.929 1.00 81.25 104 GLU A O 1
ATOM 829 N N . ARG A 1 105 ? 10.094 1.071 -17.085 1.00 84.62 105 ARG A N 1
ATOM 830 C CA . ARG A 1 105 ? 8.990 2.004 -16.809 1.00 84.62 105 ARG A CA 1
ATOM 831 C C . ARG A 1 105 ? 7.740 1.297 -16.300 1.00 84.62 105 ARG A C 1
ATOM 833 O O . ARG A 1 105 ? 7.055 1.886 -15.466 1.00 84.62 105 ARG A O 1
ATOM 840 N N . SER A 1 106 ? 7.413 0.101 -16.794 1.00 83.75 106 SER A N 1
ATOM 841 C CA . SER A 1 106 ? 6.276 -0.661 -16.267 1.00 83.75 106 SER A CA 1
ATOM 842 C C . SER A 1 106 ? 6.536 -1.081 -14.824 1.00 83.75 106 SER A C 1
ATOM 844 O O . SER A 1 106 ? 5.681 -0.843 -13.978 1.00 83.75 106 SER A O 1
ATOM 846 N N . GLU A 1 107 ? 7.741 -1.560 -14.510 1.00 83.12 107 GLU A N 1
ATOM 847 C CA . GLU A 1 107 ? 8.131 -1.937 -13.144 1.00 83.12 107 GLU A CA 1
ATOM 848 C C . GLU A 1 107 ? 8.012 -0.762 -12.160 1.00 83.12 107 GLU A C 1
ATOM 850 O O . GLU A 1 107 ? 7.421 -0.885 -11.086 1.00 83.12 107 GLU A O 1
ATOM 855 N N . ILE A 1 108 ? 8.510 0.419 -12.540 1.00 84.31 108 ILE A N 1
ATOM 856 C CA . ILE A 1 108 ? 8.395 1.620 -11.701 1.00 84.31 108 ILE A CA 1
ATOM 857 C C . ILE A 1 108 ? 6.928 2.029 -11.520 1.00 84.31 108 ILE A C 1
ATOM 859 O O . ILE A 1 108 ? 6.538 2.401 -10.412 1.00 84.31 108 ILE A O 1
ATOM 863 N N . ARG A 1 109 ? 6.108 1.954 -12.578 1.00 84.75 109 ARG A N 1
ATOM 864 C CA . ARG A 1 109 ? 4.675 2.284 -12.503 1.00 84.75 109 ARG A CA 1
ATOM 865 C C . ARG A 1 109 ? 3.925 1.372 -11.537 1.00 84.75 109 ARG A C 1
ATOM 867 O O . ARG A 1 109 ? 3.115 1.882 -10.776 1.00 84.75 109 ARG A O 1
ATOM 874 N N . GLN A 1 110 ? 4.235 0.077 -11.516 1.00 87.75 110 GLN A N 1
ATOM 875 C CA . GLN A 1 110 ? 3.610 -0.885 -10.598 1.00 87.75 110 GLN A CA 1
ATOM 876 C C . GLN A 1 110 ? 3.923 -0.586 -9.130 1.00 87.75 110 GLN A C 1
ATOM 878 O O . GLN A 1 110 ? 3.075 -0.716 -8.254 1.00 87.75 110 GLN A O 1
ATOM 883 N N . ILE A 1 111 ? 5.143 -0.141 -8.833 1.00 85.81 111 ILE A N 1
ATOM 884 C CA . ILE A 1 111 ? 5.493 0.256 -7.463 1.00 85.81 111 ILE A CA 1
ATOM 885 C C . ILE A 1 111 ? 4.832 1.590 -7.110 1.00 85.81 111 ILE A C 1
ATOM 887 O O . ILE A 1 111 ? 4.387 1.790 -5.979 1.00 85.81 111 ILE A O 1
ATOM 891 N N . GLN A 1 112 ? 4.751 2.510 -8.072 1.00 89.31 112 GLN A N 1
ATOM 892 C CA . GLN A 1 112 ? 4.096 3.802 -7.884 1.00 89.31 112 GLN A CA 1
ATOM 893 C C . GLN A 1 112 ? 2.582 3.674 -7.697 1.00 89.31 112 GLN A C 1
ATOM 895 O O . GLN A 1 112 ? 2.032 4.453 -6.920 1.00 89.31 112 GLN A O 1
ATOM 900 N N . SER A 1 113 ? 1.923 2.689 -8.314 1.00 92.12 113 SER A N 1
ATOM 901 C CA . SER A 1 113 ? 0.485 2.460 -8.127 1.00 92.12 113 SER A CA 1
ATOM 902 C C . SER A 1 113 ? 0.127 2.022 -6.707 1.00 92.12 113 SER A C 1
ATOM 904 O O . SER A 1 113 ? -1.006 2.224 -6.297 1.00 92.12 113 SER A O 1
ATOM 906 N N . LEU A 1 114 ? 1.084 1.504 -5.924 1.00 92.06 114 LEU A N 1
ATOM 907 C CA . LEU A 1 114 ? 0.880 1.176 -4.504 1.00 92.06 114 LEU A CA 1
ATOM 908 C C . LEU A 1 114 ? 0.943 2.398 -3.581 1.00 92.06 114 LEU A C 1
ATOM 910 O O . LEU A 1 114 ? 0.577 2.309 -2.410 1.00 92.06 114 LEU A O 1
ATOM 914 N N . LYS A 1 115 ? 1.433 3.545 -4.063 1.00 92.25 115 LYS A N 1
ATOM 915 C CA . LYS A 1 115 ? 1.565 4.747 -3.234 1.00 92.25 115 LYS A CA 1
ATOM 916 C C . LYS A 1 115 ? 0.220 5.215 -2.647 1.00 92.25 115 LYS A C 1
ATOM 918 O O . LYS A 1 115 ? 0.188 5.405 -1.433 1.00 92.25 115 LYS A O 1
ATOM 923 N N . PRO A 1 116 ? -0.871 5.343 -3.428 1.00 94.56 116 PRO A N 1
ATOM 924 C CA . PRO A 1 116 ? -2.188 5.681 -2.891 1.00 94.56 116 PRO A CA 1
ATOM 925 C C . PRO A 1 116 ? -2.648 4.734 -1.776 1.00 94.56 116 PRO A C 1
ATOM 927 O O . PRO A 1 116 ? -3.173 5.199 -0.771 1.00 94.56 116 PRO A O 1
ATOM 930 N N . VAL A 1 117 ? -2.376 3.428 -1.902 1.00 93.62 117 VAL A N 1
ATOM 931 C CA . VAL A 1 117 ? -2.703 2.428 -0.868 1.00 93.62 117 VAL A CA 1
ATOM 932 C C . VAL A 1 117 ? -1.969 2.727 0.438 1.00 93.62 117 VAL A C 1
ATOM 934 O O . VAL A 1 117 ? -2.560 2.711 1.518 1.00 93.62 117 VAL A O 1
ATOM 937 N N . TRP A 1 118 ? -0.676 3.050 0.365 1.00 93.75 118 TRP A N 1
ATOM 938 C CA . TRP A 1 118 ? 0.106 3.390 1.556 1.00 93.75 118 TRP A CA 1
ATOM 939 C C . TRP A 1 118 ? -0.306 4.702 2.195 1.00 93.75 118 TRP A C 1
ATOM 941 O O . TRP A 1 118 ? -0.312 4.797 3.426 1.00 93.75 118 TRP A O 1
ATOM 951 N N . ASP A 1 119 ? -0.629 5.694 1.375 1.00 93.12 119 ASP A N 1
ATOM 952 C CA . ASP A 1 119 ? -1.086 6.992 1.846 1.00 93.12 119 ASP A CA 1
ATOM 953 C C . ASP A 1 119 ? -2.437 6.828 2.571 1.00 93.12 119 ASP A C 1
ATOM 955 O O . ASP A 1 119 ? -2.562 7.271 3.715 1.00 93.12 119 ASP A O 1
ATOM 959 N N . ALA A 1 120 ? -3.378 6.064 2.001 1.00 95.06 120 ALA A N 1
ATOM 960 C CA . ALA A 1 120 ? -4.674 5.759 2.613 1.00 95.06 120 ALA A CA 1
ATOM 961 C C . ALA A 1 120 ? -4.545 4.954 3.921 1.00 95.06 120 ALA A C 1
ATOM 963 O O . ALA A 1 120 ? -5.120 5.325 4.947 1.00 95.06 120 ALA A O 1
ATOM 964 N N . LEU A 1 121 ? -3.728 3.892 3.945 1.00 91.56 121 LEU A N 1
ATOM 965 C CA . LEU A 1 121 ? -3.480 3.109 5.166 1.00 91.56 121 LEU A CA 1
ATOM 966 C C . LEU A 1 121 ? -2.820 3.948 6.268 1.00 91.56 121 LEU A C 1
ATOM 968 O O . LEU A 1 121 ? -3.111 3.776 7.453 1.00 91.56 121 LEU A O 1
ATOM 972 N N . THR A 1 122 ? -1.934 4.872 5.889 1.00 93.50 122 THR A N 1
ATOM 973 C CA . THR A 1 122 ? -1.303 5.796 6.839 1.00 93.50 122 THR A CA 1
ATOM 974 C C . THR A 1 122 ? -2.318 6.809 7.368 1.00 93.50 122 THR A C 1
ATOM 976 O O . THR A 1 122 ? -2.326 7.078 8.570 1.00 93.50 122 THR A O 1
ATOM 979 N N . ALA A 1 123 ? -3.205 7.325 6.513 1.00 93.56 123 ALA A N 1
ATOM 980 C CA . ALA A 1 123 ? -4.286 8.224 6.914 1.00 93.56 123 ALA A CA 1
ATOM 981 C C . ALA A 1 123 ? -5.273 7.545 7.882 1.00 93.56 123 ALA A C 1
ATOM 983 O O . ALA A 1 123 ? -5.683 8.157 8.869 1.00 93.56 123 ALA A O 1
ATOM 984 N N . LEU A 1 124 ? -5.562 6.255 7.680 1.00 95.00 124 LEU A N 1
ATOM 985 C CA . LEU A 1 124 ? -6.418 5.449 8.558 1.00 95.00 124 LEU A CA 1
ATOM 986 C C . LEU A 1 124 ? -5.810 5.195 9.953 1.00 95.00 124 LEU A C 1
ATOM 988 O O . LEU A 1 124 ? -6.534 4.923 10.918 1.00 95.00 124 LEU A O 1
ATOM 992 N N . ALA A 1 125 ? -4.486 5.288 10.108 1.00 92.50 125 ALA A N 1
ATOM 993 C CA . ALA A 1 125 ? -3.804 4.913 11.348 1.00 92.50 125 ALA A CA 1
ATOM 994 C C . ALA A 1 125 ? -4.247 5.743 12.568 1.00 92.50 125 ALA A C 1
ATOM 996 O O . ALA A 1 125 ? -4.401 5.196 13.662 1.00 92.50 125 ALA A O 1
ATOM 997 N N . VAL A 1 126 ? -4.472 7.050 12.395 1.00 93.88 126 VAL A N 1
ATOM 998 C CA . VAL A 1 126 ? -4.860 7.943 13.502 1.00 93.88 126 VAL A CA 1
ATOM 999 C C . VAL A 1 126 ? -6.332 7.762 13.899 1.00 93.88 126 VAL A C 1
ATOM 1001 O O . VAL A 1 126 ? -6.578 7.536 15.087 1.00 93.88 126 VAL A O 1
ATOM 1004 N N . PRO A 1 127 ? -7.317 7.816 12.977 1.00 97.00 127 PRO A N 1
ATOM 1005 C CA . PRO A 1 127 ? -8.719 7.568 13.318 1.00 97.00 127 PRO A CA 1
ATOM 1006 C C . PRO A 1 127 ? -8.943 6.181 13.931 1.00 97.00 127 PRO A C 1
ATOM 1008 O O . PRO A 1 127 ? -9.612 6.069 14.956 1.00 97.00 127 PRO A O 1
ATOM 1011 N N . SER A 1 128 ? -8.300 5.140 13.389 1.00 95.69 128 SER A N 1
ATOM 1012 C CA . SER A 1 128 ? -8.409 3.786 13.948 1.00 95.69 128 SER A CA 1
ATOM 1013 C C . SER A 1 128 ? -7.829 3.667 15.356 1.00 95.69 128 SER A C 1
ATOM 1015 O O . SER A 1 128 ? -8.408 2.990 16.200 1.00 95.69 128 SER A O 1
ATOM 1017 N N . ALA A 1 129 ? -6.721 4.350 15.657 1.00 94.50 129 ALA A N 1
ATOM 1018 C CA . ALA A 1 129 ? -6.179 4.388 17.013 1.00 94.50 129 ALA A CA 1
ATOM 1019 C C . ALA A 1 129 ? -7.120 5.099 18.002 1.00 94.50 129 ALA A C 1
ATOM 1021 O O . ALA A 1 129 ? -7.274 4.624 19.125 1.00 94.50 129 ALA A O 1
ATOM 1022 N N . LYS A 1 130 ? -7.773 6.198 17.592 1.00 97.06 130 LYS A N 1
ATOM 1023 C CA . LYS A 1 130 ? -8.775 6.892 18.424 1.00 97.06 130 LYS A CA 1
ATOM 1024 C C . LYS A 1 130 ? -9.975 5.998 18.718 1.00 97.06 130 LYS A C 1
ATOM 1026 O O . LYS A 1 130 ? -10.394 5.905 19.870 1.00 97.06 130 LYS A O 1
ATOM 1031 N N . TYR A 1 131 ? -10.486 5.322 17.691 1.00 98.12 131 TYR A N 1
ATOM 1032 C CA . TYR A 1 131 ? -11.595 4.391 17.843 1.00 98.12 131 TYR A CA 1
ATOM 1033 C C . TYR A 1 131 ? -11.233 3.230 18.782 1.00 98.12 131 TYR A C 1
ATOM 1035 O O . TYR A 1 131 ? -11.932 3.003 19.767 1.00 98.12 131 TYR A O 1
ATOM 1043 N N . LEU A 1 132 ? -10.088 2.573 18.577 1.00 97.38 132 LEU A N 1
ATOM 1044 C CA . LEU A 1 132 ? -9.621 1.501 19.465 1.00 97.38 132 LEU A CA 1
ATOM 1045 C C . LEU A 1 132 ? -9.462 1.962 20.919 1.00 97.38 132 LEU A C 1
ATOM 1047 O O . LEU A 1 132 ? -9.969 1.309 21.826 1.00 97.38 132 LEU A O 1
ATOM 1051 N N . ALA A 1 133 ? -8.840 3.122 21.148 1.00 96.50 133 ALA A N 1
ATOM 1052 C CA . ALA A 1 133 ? -8.695 3.675 22.494 1.00 96.50 133 ALA A CA 1
ATOM 1053 C C . ALA A 1 133 ? -10.055 3.937 23.166 1.00 96.50 133 ALA A C 1
ATOM 1055 O O . ALA A 1 133 ? -10.209 3.727 24.369 1.00 96.50 133 ALA A O 1
ATOM 1056 N N . SER A 1 134 ? -11.058 4.368 22.394 1.00 97.94 134 SER A N 1
ATOM 1057 C CA . SER A 1 134 ? -12.413 4.560 22.915 1.00 97.94 134 SER A CA 1
ATOM 1058 C C . SER A 1 134 ? -13.138 3.250 23.222 1.00 97.94 134 SER A C 1
ATOM 1060 O O . SER A 1 134 ? -13.879 3.200 24.200 1.00 97.94 134 SER A O 1
ATOM 1062 N N . LEU A 1 135 ? -12.882 2.171 22.472 1.00 97.94 135 LEU A N 1
ATOM 1063 C CA . LEU A 1 135 ? -13.389 0.840 22.820 1.00 97.94 135 LEU A CA 1
ATOM 1064 C C . LEU A 1 135 ? -12.795 0.354 24.148 1.00 97.94 135 LEU A C 1
ATOM 1066 O O . LEU A 1 135 ? -13.539 -0.100 25.014 1.00 97.94 135 LEU A O 1
ATOM 1070 N N . THR A 1 136 ? -11.488 0.536 24.360 1.00 97.62 136 THR A N 1
ATOM 1071 C CA . THR A 1 136 ? -10.834 0.202 25.639 1.00 97.62 136 THR A CA 1
ATOM 1072 C C . THR A 1 136 ? -11.406 1.022 26.799 1.00 97.62 136 THR A C 1
ATOM 1074 O O . THR A 1 136 ? -11.593 0.504 27.899 1.00 97.62 136 THR A O 1
ATOM 1077 N N . LEU A 1 137 ? -11.741 2.297 26.568 1.00 97.19 137 LEU A N 1
ATOM 1078 C CA . LEU A 1 137 ? -12.416 3.127 27.569 1.00 97.19 137 LEU A CA 1
ATOM 1079 C C . LEU A 1 137 ? -13.816 2.588 27.911 1.00 97.19 137 LEU A C 1
ATOM 1081 O O . LEU A 1 137 ? -14.199 2.568 29.083 1.00 97.19 137 LEU A O 1
ATOM 1085 N N . VAL A 1 138 ? -14.579 2.132 26.912 1.00 97.50 138 VAL A N 1
ATOM 1086 C CA . VAL A 1 138 ? -15.891 1.498 27.127 1.00 97.50 138 VAL A CA 1
ATOM 1087 C C . VAL A 1 138 ? -15.746 0.223 27.961 1.00 97.50 138 VAL A C 1
ATOM 1089 O O . VAL A 1 138 ? -16.472 0.054 28.936 1.00 97.50 138 VAL A O 1
ATOM 1092 N N . GLU A 1 139 ? -14.788 -0.646 27.641 1.00 97.25 139 GLU A N 1
ATOM 1093 C CA . GLU A 1 139 ? -14.522 -1.870 28.409 1.00 97.25 139 GLU A CA 1
ATOM 1094 C C . GLU A 1 139 ? -14.138 -1.568 29.868 1.00 97.25 139 GLU A C 1
ATOM 1096 O O . GLU A 1 139 ? -14.702 -2.139 30.809 1.00 97.25 139 GLU A O 1
ATOM 1101 N N . HIS A 1 140 ? -13.235 -0.607 30.075 1.00 96.94 140 HIS A N 1
ATOM 1102 C CA . HIS A 1 140 ? -12.814 -0.186 31.409 1.00 96.94 140 HIS A CA 1
ATOM 1103 C C . HIS A 1 140 ? -13.981 0.387 32.227 1.00 96.94 140 HIS A C 1
ATOM 1105 O O . HIS A 1 140 ? -14.166 0.022 33.388 1.00 96.94 140 HIS A O 1
ATOM 1111 N N . THR A 1 141 ? -14.798 1.263 31.634 1.00 96.81 141 THR A N 1
ATOM 1112 C CA . THR A 1 141 ? -15.959 1.860 32.321 1.00 96.81 141 THR A CA 1
ATOM 1113 C C . THR A 1 141 ? -17.053 0.835 32.628 1.00 96.81 141 THR A C 1
ATOM 1115 O O . THR A 1 141 ? -17.673 0.916 33.687 1.00 96.81 141 THR A O 1
ATOM 1118 N N . LEU A 1 142 ? -17.258 -0.167 31.766 1.00 96.31 142 LEU A N 1
ATOM 1119 C CA . LEU A 1 142 ? -18.153 -1.295 32.045 1.00 96.31 142 LEU A CA 1
ATOM 1120 C C . LEU A 1 142 ? -17.655 -2.139 33.223 1.00 96.31 142 LEU A C 1
ATOM 1122 O O . LEU A 1 142 ? -18.440 -2.461 34.113 1.00 96.31 142 LEU A O 1
ATOM 1126 N N . THR A 1 143 ? -16.355 -2.430 33.264 1.00 95.62 143 THR A N 1
ATOM 1127 C CA . THR A 1 143 ? -15.733 -3.171 34.372 1.00 95.62 143 THR A CA 1
ATOM 1128 C C . THR A 1 143 ? -15.884 -2.409 35.691 1.00 95.62 143 THR A C 1
ATOM 1130 O O . THR A 1 143 ? -16.264 -2.986 36.708 1.00 95.62 143 THR A O 1
ATOM 1133 N N . GLN A 1 144 ? -15.660 -1.090 35.682 1.00 94.50 144 GLN A N 1
ATOM 1134 C CA . GLN A 1 144 ? -15.883 -0.244 36.859 1.00 94.50 144 GLN A CA 1
ATOM 1135 C C . GLN A 1 144 ? -17.346 -0.252 37.310 1.00 94.50 144 GLN A C 1
ATOM 1137 O O . GLN A 1 144 ? -17.614 -0.386 38.501 1.00 94.50 144 GLN A O 1
ATOM 1142 N N . LEU A 1 145 ? -18.296 -0.158 36.375 1.00 94.75 145 LEU A N 1
ATOM 1143 C CA . LEU A 1 145 ? -19.723 -0.228 36.687 1.00 94.75 145 LEU A CA 1
ATOM 1144 C C . LEU A 1 145 ? -20.100 -1.562 37.352 1.00 94.75 145 LEU A C 1
ATOM 1146 O O . LEU A 1 145 ? -20.933 -1.581 38.258 1.00 94.75 145 LEU A O 1
ATOM 1150 N N . GLU A 1 146 ? -19.503 -2.673 36.921 1.00 94.56 146 GLU A N 1
ATOM 1151 C CA . GLU A 1 146 ? -19.727 -3.983 37.534 1.00 94.56 146 GLU A CA 1
ATOM 1152 C C . GLU A 1 146 ? -19.181 -4.044 38.966 1.00 94.56 146 GLU A C 1
ATOM 1154 O O . GLU A 1 146 ? -19.899 -4.473 39.872 1.00 94.56 146 GLU A O 1
ATOM 1159 N N . VAL A 1 147 ? -17.973 -3.522 39.201 1.00 93.62 147 VAL A N 1
ATOM 1160 C CA . VAL A 1 147 ? -17.396 -3.413 40.551 1.00 93.62 147 VAL A CA 1
ATOM 1161 C C . VAL A 1 147 ? -18.315 -2.603 41.468 1.00 93.62 147 VAL A C 1
ATOM 1163 O O . VAL A 1 147 ? -18.719 -3.112 42.512 1.00 93.62 147 VAL A O 1
ATOM 1166 N N . GLU A 1 148 ? -18.730 -1.407 41.043 1.00 92.19 148 GLU A N 1
ATOM 1167 C CA . GLU A 1 148 ? -19.638 -0.522 41.794 1.00 92.19 148 GLU A CA 1
ATOM 1168 C C . GLU A 1 148 ? -20.987 -1.187 42.116 1.00 92.19 148 GLU A C 1
ATOM 1170 O O . GLU A 1 148 ? -21.576 -0.965 43.178 1.00 92.19 148 GLU A O 1
ATOM 1175 N N . ARG A 1 149 ? -21.478 -2.049 41.216 1.00 91.56 149 ARG A N 1
ATOM 1176 C CA . ARG A 1 149 ? -22.708 -2.821 41.422 1.00 91.56 149 ARG A CA 1
ATOM 1177 C C . ARG A 1 149 ? -22.544 -3.900 42.491 1.00 91.56 149 ARG A C 1
ATOM 1179 O O . ARG A 1 149 ? -23.492 -4.169 43.226 1.00 91.56 149 ARG A O 1
ATOM 1186 N N . THR A 1 150 ? -21.373 -4.528 42.568 1.00 91.94 150 THR A N 1
ATOM 1187 C CA . THR A 1 150 ? -21.094 -5.607 43.531 1.00 91.94 150 THR A CA 1
ATOM 1188 C C . THR A 1 150 ? -20.765 -5.103 44.933 1.00 91.94 150 THR A C 1
ATOM 1190 O O . THR A 1 150 ? -21.093 -5.775 45.908 1.00 91.94 150 THR A O 1
ATOM 1193 N N . THR A 1 151 ? -20.168 -3.917 45.060 1.00 89.88 151 THR A N 1
ATOM 1194 C CA . THR A 1 151 ? -19.761 -3.335 46.350 1.00 89.88 151 THR A CA 1
ATOM 1195 C C . THR A 1 151 ? -20.920 -2.761 47.167 1.00 89.88 151 THR A C 1
ATOM 1197 O O . THR A 1 151 ? -20.719 -2.400 48.324 1.00 89.88 151 THR A O 1
ATOM 1200 N N . GLY A 1 152 ? -22.137 -2.704 46.611 1.00 83.62 152 GLY A N 1
ATOM 1201 C CA . GLY A 1 152 ? -23.309 -2.157 47.302 1.00 83.62 152 GLY A CA 1
ATOM 1202 C C . GLY A 1 152 ? -23.229 -0.642 47.511 1.00 83.62 152 GLY A C 1
ATOM 1203 O O . GLY A 1 152 ? -23.780 -0.129 48.484 1.00 83.62 152 GLY A O 1
ATOM 1204 N N . ASN A 1 153 ? -22.517 0.060 46.623 1.00 83.12 153 ASN A N 1
ATOM 1205 C CA . ASN A 1 153 ? -22.350 1.509 46.689 1.00 83.12 153 ASN A CA 1
ATOM 1206 C C . ASN A 1 153 ? -23.686 2.252 46.499 1.00 83.12 153 ASN A C 1
ATOM 1208 O O . ASN A 1 153 ? -24.646 1.720 45.938 1.00 83.12 153 ASN A O 1
ATOM 1212 N N . ASP A 1 154 ? -23.745 3.496 46.992 1.00 89.44 154 ASP A N 1
ATOM 1213 C CA . ASP A 1 154 ? -24.935 4.353 46.916 1.00 89.44 154 ASP A CA 1
ATOM 1214 C C . ASP A 1 154 ? -25.460 4.482 45.470 1.00 89.44 154 ASP A C 1
ATOM 1216 O O . ASP A 1 154 ? -24.687 4.566 44.511 1.00 89.44 154 ASP A O 1
ATOM 1220 N N . ASN A 1 155 ? -26.786 4.567 45.314 1.00 91.44 155 ASN A N 1
ATOM 1221 C CA . ASN A 1 155 ? -27.476 4.707 44.026 1.00 91.44 155 ASN A CA 1
ATOM 1222 C C . ASN A 1 155 ? -26.938 5.888 43.199 1.00 91.44 155 ASN A C 1
ATOM 1224 O O . ASN A 1 155 ? -26.962 5.852 41.966 1.00 91.44 155 ASN A O 1
ATOM 1228 N N . THR A 1 156 ? -26.431 6.926 43.869 1.00 91.69 156 THR A N 1
ATOM 1229 C CA . THR A 1 156 ? -25.785 8.080 43.235 1.00 91.69 156 THR A CA 1
ATOM 1230 C C . THR A 1 156 ? -24.531 7.681 42.450 1.00 91.69 156 THR A C 1
ATOM 1232 O O . THR A 1 156 ? -24.374 8.100 41.304 1.00 91.69 156 THR A O 1
ATOM 1235 N N . MET A 1 157 ? -23.664 6.838 43.021 1.00 89.19 157 MET A N 1
ATOM 1236 C CA . MET A 1 157 ? -22.419 6.393 42.377 1.00 89.19 157 MET A CA 1
ATOM 1237 C C . MET A 1 157 ? -22.705 5.465 41.199 1.00 89.19 157 MET A C 1
ATOM 1239 O O . MET A 1 157 ? -22.114 5.619 40.129 1.00 89.19 157 MET A O 1
ATOM 1243 N N . LEU A 1 158 ? -23.694 4.577 41.349 1.00 92.88 158 LEU A N 1
ATOM 1244 C CA . LEU A 1 158 ? -24.140 3.706 40.263 1.00 92.88 158 LEU A CA 1
ATOM 1245 C C . LEU A 1 158 ? -24.640 4.516 39.058 1.00 92.88 158 LEU A C 1
ATOM 1247 O O . LEU A 1 158 ? -24.313 4.192 37.917 1.00 92.88 158 LEU A O 1
ATOM 1251 N N . LYS A 1 159 ? -25.399 5.59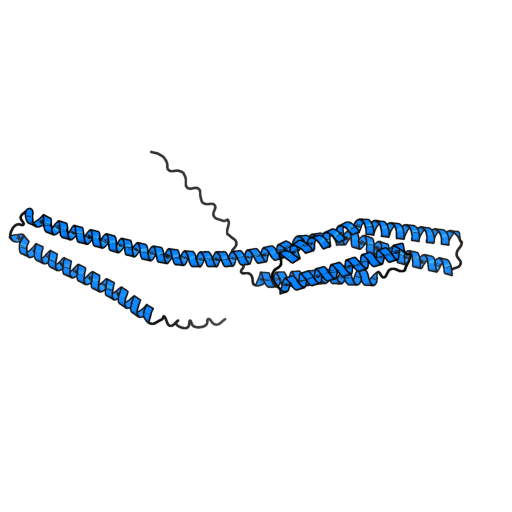2 39.302 1.00 94.62 159 LYS A N 1
ATOM 1252 C CA . LYS A 1 159 ? -25.874 6.483 38.238 1.00 94.62 159 LYS A CA 1
ATOM 1253 C C . L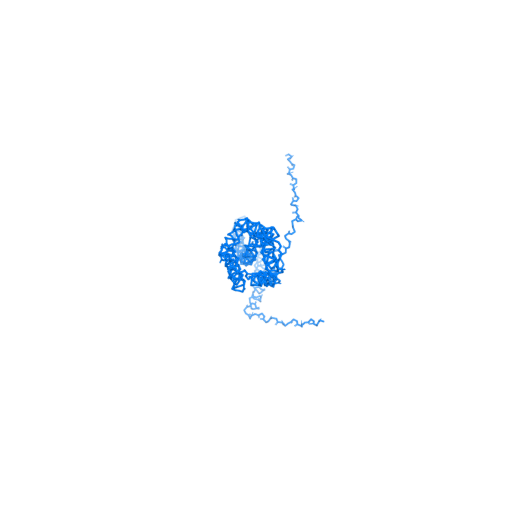YS A 1 159 ? -24.718 7.192 37.526 1.00 94.62 159 LYS A C 1
ATOM 1255 O O . LYS A 1 159 ? -24.696 7.216 36.301 1.00 94.62 159 LYS A O 1
ATOM 1260 N N . ILE A 1 160 ? -23.737 7.707 38.271 1.00 93.81 160 ILE A N 1
ATOM 1261 C CA . ILE A 1 160 ? -22.542 8.348 37.692 1.00 93.81 160 ILE A CA 1
ATOM 1262 C C . ILE A 1 160 ? -21.778 7.363 36.794 1.00 93.81 160 ILE A C 1
ATOM 1264 O O . ILE A 1 160 ? -21.395 7.716 35.679 1.00 93.81 160 ILE A O 1
ATOM 1268 N N . ALA A 1 161 ? -21.596 6.118 37.242 1.00 94.25 161 ALA A N 1
ATOM 1269 C CA . ALA A 1 161 ? -20.937 5.082 36.451 1.00 94.25 161 ALA A CA 1
ATOM 1270 C C . ALA A 1 161 ? -21.732 4.724 35.177 1.00 94.25 161 ALA A C 1
ATOM 1272 O O . ALA A 1 161 ? -21.146 4.549 34.109 1.00 94.25 161 ALA A O 1
ATOM 1273 N N . GLN A 1 162 ? -23.066 4.671 35.253 1.00 95.88 162 GLN A N 1
ATOM 1274 C CA . GLN A 1 162 ? -23.925 4.463 34.080 1.00 95.88 162 GLN A CA 1
ATOM 1275 C C . GLN A 1 162 ? -23.811 5.609 33.068 1.00 95.88 162 GLN A C 1
ATOM 1277 O O . GLN A 1 162 ? -23.646 5.349 31.873 1.00 95.88 162 GLN A O 1
ATOM 1282 N N . ASP A 1 163 ? -23.852 6.859 33.533 1.00 96.81 163 ASP A N 1
ATOM 1283 C CA . ASP A 1 163 ? -23.704 8.046 32.684 1.00 96.81 163 ASP A CA 1
ATOM 1284 C C . ASP A 1 163 ? -22.320 8.067 32.004 1.00 96.81 163 ASP A C 1
ATOM 1286 O O . ASP A 1 163 ? -22.209 8.392 30.817 1.00 96.81 163 ASP A O 1
ATOM 1290 N N . ALA A 1 164 ? -21.268 7.630 32.708 1.00 96.75 164 ALA A N 1
ATOM 1291 C CA . ALA A 1 164 ? -19.925 7.485 32.148 1.00 96.75 164 ALA A CA 1
ATOM 1292 C C . ALA A 1 164 ? -19.864 6.439 31.019 1.00 96.75 164 ALA A C 1
ATOM 1294 O O . ALA A 1 164 ? -19.275 6.713 29.973 1.00 96.75 164 ALA A O 1
ATOM 1295 N N . VAL A 1 165 ? -20.518 5.279 31.178 1.00 96.62 165 VAL A N 1
ATOM 1296 C CA . VAL A 1 165 ? -20.610 4.254 30.118 1.00 96.62 165 VAL A CA 1
ATOM 1297 C C . VAL A 1 165 ? -21.360 4.788 28.895 1.00 96.62 165 VAL A C 1
ATOM 1299 O O . VAL A 1 165 ? -20.942 4.546 27.762 1.00 96.62 165 VAL A O 1
ATOM 1302 N N . VAL A 1 166 ? -22.460 5.525 29.094 1.00 97.06 166 VAL A N 1
ATOM 1303 C CA . VAL A 1 166 ? -23.213 6.146 27.988 1.00 97.06 166 VAL A CA 1
ATOM 1304 C C . VAL A 1 166 ? -22.334 7.143 27.231 1.00 97.06 166 VAL A C 1
ATOM 1306 O O . VAL A 1 166 ? -22.277 7.092 26.003 1.00 97.06 166 VAL A O 1
ATOM 1309 N N . SER A 1 167 ? -21.606 7.996 27.955 1.00 97.44 167 SER A N 1
ATOM 1310 C CA . SER A 1 167 ? -20.674 8.966 27.372 1.00 97.44 167 SER A CA 1
ATOM 1311 C C . SER A 1 167 ? -19.542 8.287 26.588 1.00 97.44 167 SER A C 1
ATOM 1313 O O . SER A 1 167 ? -19.297 8.635 25.433 1.00 97.44 167 SER A O 1
ATOM 1315 N N . ALA A 1 168 ? -18.908 7.257 27.160 1.00 97.75 168 ALA A N 1
ATOM 1316 C CA . ALA A 1 168 ? -17.838 6.507 26.501 1.00 97.75 168 ALA A CA 1
ATOM 1317 C C . ALA A 1 168 ? -18.323 5.818 25.213 1.00 97.75 168 ALA A C 1
ATOM 1319 O O . ALA A 1 168 ? -17.647 5.874 24.185 1.00 97.75 168 ALA A O 1
ATOM 1320 N N . ARG A 1 169 ? -19.526 5.222 25.231 1.00 97.88 169 ARG A N 1
ATOM 1321 C CA . ARG A 1 169 ? -20.138 4.618 24.034 1.00 97.88 169 ARG A CA 1
ATOM 1322 C C . ARG A 1 169 ? -20.437 5.653 22.955 1.00 97.88 169 ARG A C 1
ATOM 1324 O O . ARG A 1 169 ? -20.177 5.389 21.784 1.00 97.88 169 ARG A O 1
ATOM 1331 N N . GLN A 1 170 ? -20.957 6.818 23.339 1.00 98.12 170 GLN A N 1
ATOM 1332 C CA . GLN A 1 170 ? -21.216 7.908 22.399 1.00 98.12 170 GLN A CA 1
ATOM 1333 C C . GLN A 1 170 ? -19.915 8.388 21.745 1.00 98.12 170 GLN A C 1
ATOM 1335 O O . GLN A 1 170 ? -19.852 8.506 20.526 1.00 98.12 170 GLN A O 1
ATOM 1340 N N . GLN A 1 171 ? -18.856 8.572 22.534 1.00 97.88 171 GLN A N 1
ATOM 1341 C CA . GLN A 1 171 ? -17.543 8.947 22.017 1.00 97.88 171 GLN A CA 1
ATOM 1342 C C . GLN A 1 171 ? -16.982 7.899 21.042 1.00 97.88 171 GLN A C 1
ATOM 1344 O O . GLN A 1 171 ? -16.487 8.258 19.974 1.00 97.88 171 GLN A O 1
ATOM 1349 N N . ALA A 1 172 ? -17.083 6.610 21.379 1.00 98.12 172 ALA A N 1
ATOM 1350 C CA . ALA A 1 172 ? -16.634 5.534 20.499 1.00 98.12 172 ALA A CA 1
ATOM 1351 C C . ALA A 1 172 ? -17.427 5.480 19.189 1.00 98.12 172 ALA A C 1
ATOM 1353 O O . ALA A 1 172 ? -16.849 5.287 18.118 1.00 98.12 172 ALA A O 1
ATOM 1354 N N . ARG A 1 173 ? -18.740 5.721 19.254 1.00 98.25 173 ARG A N 1
ATOM 1355 C CA . ARG A 1 173 ? -19.587 5.856 18.069 1.00 98.25 173 ARG A CA 1
ATOM 1356 C C . ARG A 1 173 ? -19.129 7.005 17.178 1.00 98.25 173 ARG A C 1
ATOM 1358 O O . ARG A 1 173 ? -19.003 6.815 15.973 1.00 98.25 173 ARG A O 1
ATOM 1365 N N . ASP A 1 174 ? -18.885 8.173 17.756 1.00 98.38 174 ASP A N 1
ATOM 1366 C CA . ASP A 1 174 ? -18.502 9.354 16.985 1.00 98.38 174 ASP A CA 1
ATOM 1367 C C . ASP A 1 174 ? -17.126 9.154 16.322 1.00 98.38 174 ASP A C 1
ATOM 1369 O O . ASP A 1 174 ? -16.974 9.423 15.133 1.00 98.38 174 ASP A O 1
ATOM 1373 N N . PHE A 1 175 ? -16.162 8.533 17.015 1.00 98.44 175 PHE A N 1
ATOM 1374 C CA . PHE A 1 175 ? -14.877 8.173 16.401 1.00 98.44 175 PHE A CA 1
ATOM 1375 C C . PHE A 1 175 ? -14.980 7.109 15.305 1.00 98.44 175 PHE A C 1
ATOM 1377 O O . PHE A 1 175 ? -14.203 7.159 14.352 1.00 98.44 175 PHE A O 1
ATOM 1384 N N . TYR A 1 176 ? -15.916 6.161 15.404 1.00 98.25 176 TYR A N 1
ATOM 1385 C CA . TYR A 1 176 ? -16.161 5.218 14.313 1.00 98.25 176 TYR A CA 1
ATOM 1386 C C . TYR A 1 176 ? -16.681 5.937 13.064 1.00 98.25 176 TYR A C 1
ATOM 1388 O O . TYR A 1 176 ? -16.185 5.703 11.963 1.00 98.25 176 TYR A O 1
ATOM 1396 N N . LEU A 1 177 ? -17.651 6.841 13.234 1.00 97.75 177 LEU A N 1
ATOM 1397 C CA . LEU A 1 177 ? -18.211 7.622 12.130 1.00 97.75 177 LEU A CA 1
ATOM 1398 C C . LEU A 1 177 ? -17.155 8.522 11.476 1.00 97.75 177 LEU A C 1
ATOM 1400 O O . LEU A 1 177 ? -17.121 8.612 10.251 1.00 97.75 177 LEU A O 1
ATOM 1404 N N . ASP A 1 178 ? -16.258 9.110 12.269 1.00 97.56 178 ASP A N 1
ATOM 1405 C CA . ASP A 1 178 ? -15.116 9.880 11.764 1.00 97.56 178 ASP A CA 1
ATOM 1406 C C . ASP A 1 178 ? -14.099 9.004 11.008 1.00 97.56 178 ASP A C 1
ATOM 1408 O O . ASP A 1 178 ? -13.449 9.466 10.070 1.00 97.56 178 ASP A O 1
ATOM 1412 N N . MET A 1 179 ? -13.938 7.738 11.406 1.00 97.75 179 MET A N 1
ATOM 1413 C CA . MET A 1 179 ? -13.026 6.781 10.772 1.00 97.75 179 MET A CA 1
ATOM 1414 C C . MET A 1 179 ? -13.595 6.185 9.475 1.00 97.75 179 MET A C 1
ATOM 1416 O O . MET A 1 179 ? -12.827 5.902 8.556 1.00 97.75 179 MET A O 1
ATOM 1420 N N . ALA A 1 180 ? -14.911 5.986 9.379 1.00 97.56 180 ALA A N 1
ATOM 1421 C CA . ALA A 1 180 ? -15.550 5.257 8.280 1.00 97.56 180 ALA A CA 1
ATOM 1422 C C . ALA A 1 180 ? -15.180 5.752 6.859 1.00 97.56 180 ALA A C 1
ATOM 1424 O O . ALA A 1 180 ? -14.916 4.905 6.001 1.00 97.56 180 ALA A O 1
ATOM 1425 N N . PRO A 1 181 ? -15.069 7.068 6.578 1.00 97.81 181 PRO A N 1
ATOM 1426 C CA . PRO A 1 181 ? -14.625 7.549 5.268 1.00 97.81 181 PRO A CA 1
ATOM 1427 C C . PRO A 1 181 ? -13.223 7.062 4.876 1.00 97.81 181 PRO A C 1
ATOM 1429 O O . PRO A 1 181 ? -12.983 6.771 3.707 1.00 97.81 181 PRO A O 1
ATOM 1432 N N . PHE A 1 182 ? -12.315 6.916 5.846 1.00 97.19 182 PHE A N 1
ATOM 1433 C CA . PHE A 1 182 ? -10.951 6.438 5.605 1.00 97.19 182 PHE A CA 1
ATOM 1434 C C . PHE A 1 182 ? -10.914 4.941 5.285 1.00 97.19 182 PHE A C 1
ATOM 1436 O O . PHE A 1 182 ? -10.070 4.509 4.506 1.00 97.19 182 PHE A O 1
ATOM 1443 N N . LEU A 1 183 ? -11.834 4.145 5.847 1.00 95.75 183 LEU A N 1
ATOM 1444 C CA . LEU A 1 183 ? -11.978 2.731 5.477 1.00 95.75 183 LEU A CA 1
ATOM 1445 C C . LEU A 1 183 ? -12.367 2.611 3.995 1.00 95.75 183 LEU A C 1
ATOM 1447 O O . LEU A 1 183 ? -11.741 1.874 3.239 1.00 95.75 183 LEU A O 1
ATOM 1451 N N . MET A 1 184 ? -13.339 3.412 3.554 1.00 95.81 184 MET A N 1
ATOM 1452 C CA . MET A 1 184 ? -13.744 3.454 2.147 1.00 95.81 184 MET A CA 1
ATOM 1453 C C . MET A 1 184 ? -12.601 3.928 1.235 1.00 95.81 184 MET A C 1
ATOM 1455 O O . MET A 1 184 ? -12.378 3.359 0.169 1.00 95.81 184 MET A O 1
ATOM 1459 N N . GLU A 1 185 ? -11.845 4.951 1.645 1.00 95.19 185 GLU A N 1
ATOM 1460 C CA . GLU A 1 185 ? -10.676 5.432 0.897 1.00 95.19 185 GLU A CA 1
ATOM 1461 C C . GLU A 1 185 ? -9.611 4.339 0.724 1.00 95.19 185 GLU A C 1
ATOM 1463 O O . GLU A 1 185 ? -9.087 4.159 -0.379 1.00 95.19 185 GLU A O 1
ATOM 1468 N N . VAL A 1 186 ? -9.344 3.563 1.780 1.00 95.69 186 VAL A N 1
ATOM 1469 C CA . VAL A 1 186 ? -8.446 2.404 1.717 1.00 95.69 186 VAL A CA 1
ATOM 1470 C C . VAL A 1 186 ? -8.949 1.392 0.691 1.00 95.69 186 VAL A C 1
ATOM 1472 O O . VAL A 1 186 ? -8.181 1.024 -0.193 1.00 95.69 186 VAL A O 1
ATOM 1475 N N . GLU A 1 187 ? -10.222 0.995 0.723 1.00 94.56 187 GLU A N 1
ATOM 1476 C CA . GLU A 1 187 ? -10.780 0.047 -0.257 1.00 94.56 187 GLU A CA 1
ATOM 1477 C C . GLU A 1 187 ? -10.666 0.555 -1.698 1.00 94.56 187 GLU A C 1
ATOM 1479 O O . GLU A 1 187 ? -10.194 -0.165 -2.581 1.00 94.56 187 GLU A O 1
ATOM 1484 N N . MET A 1 188 ? -11.025 1.818 -1.940 1.00 95.06 188 MET A N 1
ATOM 1485 C CA . MET A 1 188 ? -10.941 2.414 -3.274 1.00 95.06 188 MET A CA 1
ATOM 1486 C C . MET A 1 188 ? -9.500 2.455 -3.795 1.00 95.06 188 MET A C 1
ATOM 1488 O O . MET A 1 188 ? -9.276 2.199 -4.981 1.00 95.06 188 MET A O 1
ATOM 1492 N N . SER A 1 189 ? -8.523 2.715 -2.920 1.00 95.38 189 SER A N 1
ATOM 1493 C CA . SER A 1 189 ? -7.108 2.810 -3.295 1.00 95.38 189 SER A CA 1
ATOM 1494 C C . SER A 1 189 ? -6.527 1.503 -3.858 1.00 95.38 189 SER A C 1
ATOM 1496 O O . SER A 1 189 ? -5.612 1.546 -4.684 1.00 95.38 189 SER A O 1
ATOM 1498 N N . PHE A 1 190 ? -7.085 0.341 -3.490 1.00 94.06 190 PHE A N 1
ATOM 1499 C CA . PHE A 1 190 ? -6.652 -0.953 -4.032 1.00 94.06 190 PHE A CA 1
ATOM 1500 C C . PHE A 1 190 ? -7.068 -1.165 -5.488 1.00 94.06 190 PHE A C 1
ATOM 1502 O O . PHE A 1 190 ? -6.389 -1.902 -6.202 1.00 94.06 190 PHE A O 1
ATOM 1509 N N . THR A 1 191 ? -8.129 -0.501 -5.958 1.00 93.75 191 THR A N 1
ATOM 1510 C CA . THR A 1 191 ? -8.678 -0.713 -7.309 1.00 93.75 191 THR A CA 1
ATOM 1511 C C . THR A 1 191 ? -7.629 -0.463 -8.391 1.00 93.75 191 THR A C 1
ATOM 1513 O O . THR A 1 191 ? -7.437 -1.292 -9.274 1.00 93.75 191 THR A O 1
ATOM 1516 N N . GLU A 1 192 ? -6.907 0.658 -8.311 1.00 91.00 192 GLU A N 1
ATOM 1517 C CA . GLU A 1 192 ? -5.861 0.985 -9.286 1.00 91.00 192 GLU A CA 1
ATOM 1518 C C . GLU A 1 192 ? -4.689 0.000 -9.200 1.00 91.00 192 GLU A C 1
ATOM 1520 O O . GLU A 1 192 ? -4.208 -0.488 -10.222 1.00 91.00 192 GLU A O 1
ATOM 1525 N N . SER A 1 193 ? -4.262 -0.341 -7.982 1.00 90.31 193 SER A N 1
ATOM 1526 C CA . SER A 1 193 ? -3.151 -1.272 -7.764 1.00 90.31 193 SER A CA 1
ATOM 1527 C C . SER A 1 193 ? -3.435 -2.656 -8.343 1.00 90.31 193 SER A C 1
ATOM 1529 O O . SER A 1 193 ? -2.581 -3.214 -9.026 1.00 90.31 193 SER A O 1
ATOM 1531 N N . LEU A 1 194 ? -4.640 -3.186 -8.131 1.00 91.75 194 LEU A N 1
ATOM 1532 C CA . LEU A 1 194 ? -5.045 -4.500 -8.637 1.00 91.75 194 LEU A CA 1
ATOM 1533 C C . LEU A 1 194 ? -5.157 -4.543 -10.170 1.00 91.75 194 LEU A C 1
ATOM 1535 O O . LEU A 1 194 ? -5.045 -5.617 -10.752 1.00 91.75 194 LEU A O 1
ATOM 1539 N N . ILE A 1 195 ? -5.354 -3.395 -10.827 1.00 91.75 195 ILE A N 1
ATOM 1540 C CA . ILE A 1 195 ? -5.400 -3.288 -12.295 1.00 91.75 195 ILE A CA 1
ATOM 1541 C C . ILE A 1 195 ? -3.994 -3.127 -12.893 1.00 91.75 195 ILE A C 1
ATOM 1543 O O . ILE A 1 195 ? -3.720 -3.652 -13.972 1.00 91.75 195 ILE A O 1
ATOM 1547 N N . VAL A 1 196 ? -3.116 -2.362 -12.238 1.00 89.50 196 VAL A N 1
ATOM 1548 C CA . VAL A 1 196 ? -1.806 -1.970 -12.791 1.00 89.50 196 VAL A CA 1
ATOM 1549 C C . VAL A 1 196 ? -0.713 -3.007 -12.517 1.00 89.50 196 VAL A C 1
ATOM 1551 O O . VAL A 1 196 ? 0.214 -3.136 -13.319 1.00 89.50 196 VAL A O 1
ATOM 1554 N N . VAL A 1 197 ? -0.783 -3.728 -11.397 1.00 90.00 197 VAL A N 1
ATOM 1555 C CA . VAL A 1 197 ? 0.237 -4.711 -11.011 1.00 90.00 197 VAL A CA 1
ATOM 1556 C C . VAL A 1 197 ? 0.056 -5.998 -11.819 1.00 90.00 197 VAL A C 1
ATOM 1558 O O . VAL A 1 197 ? -0.882 -6.751 -11.590 1.00 90.00 197 VAL A O 1
ATOM 1561 N N . ASP A 1 198 ? 0.980 -6.255 -12.748 1.00 89.44 198 ASP A N 1
ATOM 1562 C CA . ASP A 1 198 ? 0.986 -7.455 -13.604 1.00 89.44 198 ASP A CA 1
ATOM 1563 C C . ASP A 1 198 ? 1.937 -8.566 -13.114 1.00 89.44 198 ASP A C 1
ATOM 1565 O O . ASP A 1 198 ? 1.882 -9.699 -13.594 1.00 89.44 198 ASP A O 1
ATOM 1569 N N . GLN A 1 199 ? 2.818 -8.257 -12.158 1.00 86.94 199 GLN A N 1
ATOM 1570 C CA . GLN A 1 199 ? 3.810 -9.197 -11.650 1.00 86.94 199 GLN A CA 1
ATOM 1571 C C . GLN A 1 199 ? 3.175 -10.170 -10.665 1.00 86.94 199 GLN A C 1
ATOM 1573 O O . GLN A 1 199 ? 2.779 -9.766 -9.577 1.00 86.94 199 GLN A O 1
ATOM 1578 N N . ASP A 1 200 ? 3.168 -11.458 -11.009 1.00 89.25 200 ASP A N 1
ATOM 1579 C CA . ASP A 1 200 ? 2.495 -12.521 -10.247 1.00 89.25 200 ASP A CA 1
ATOM 1580 C C . ASP A 1 200 ? 2.926 -12.585 -8.763 1.00 89.25 200 ASP A C 1
ATOM 1582 O O . ASP A 1 200 ? 2.098 -12.791 -7.876 1.00 89.25 200 ASP A O 1
ATOM 1586 N N . ASP A 1 201 ? 4.211 -12.334 -8.473 1.00 89.06 201 ASP A N 1
ATOM 1587 C CA . ASP A 1 201 ? 4.757 -12.322 -7.106 1.00 89.06 201 ASP A CA 1
ATOM 1588 C C . ASP A 1 201 ? 4.277 -11.113 -6.282 1.00 89.06 201 ASP A C 1
ATOM 1590 O O . ASP A 1 201 ? 4.038 -11.232 -5.080 1.00 89.06 201 ASP A O 1
ATOM 1594 N N . VAL A 1 202 ? 4.145 -9.939 -6.908 1.00 90.00 202 VAL A N 1
ATOM 1595 C CA . VAL A 1 202 ? 3.702 -8.705 -6.236 1.00 90.00 202 VAL A CA 1
ATOM 1596 C C . VAL A 1 202 ? 2.182 -8.682 -6.136 1.00 90.00 202 VAL A C 1
ATOM 1598 O O . VAL A 1 202 ? 1.648 -8.311 -5.095 1.00 90.00 202 VAL A O 1
ATOM 1601 N N . TRP A 1 203 ? 1.494 -9.121 -7.188 1.00 92.25 203 TRP A N 1
ATOM 1602 C CA . TRP A 1 203 ? 0.041 -9.176 -7.273 1.00 92.25 203 TRP A CA 1
ATOM 1603 C C . TRP A 1 203 ? -0.555 -10.007 -6.132 1.00 92.25 203 TRP A C 1
ATOM 1605 O O . TRP A 1 203 ? -1.393 -9.489 -5.400 1.00 92.25 203 TRP A O 1
ATOM 1615 N N . LYS A 1 204 ? -0.029 -11.216 -5.878 1.00 94.44 204 LYS A N 1
ATOM 1616 C CA . LYS A 1 204 ? -0.461 -12.062 -4.746 1.00 94.44 204 LYS A CA 1
ATOM 1617 C C . LYS A 1 204 ? -0.308 -11.369 -3.396 1.00 94.44 204 LYS A C 1
ATOM 1619 O O . LYS A 1 204 ? -1.165 -11.487 -2.534 1.00 94.44 204 LYS A O 1
ATOM 1624 N N . LEU A 1 205 ? 0.777 -10.619 -3.200 1.00 94.62 205 LEU A N 1
ATOM 1625 C CA . LEU A 1 205 ? 0.988 -9.890 -1.949 1.00 94.62 205 LEU A CA 1
ATOM 1626 C C . LEU A 1 205 ? 0.010 -8.717 -1.792 1.00 94.62 205 LEU A C 1
ATOM 1628 O O . LEU A 1 205 ? -0.394 -8.406 -0.673 1.00 94.62 205 LEU A O 1
ATOM 1632 N N . VAL A 1 206 ? -0.355 -8.057 -2.894 1.00 94.31 206 VAL A N 1
ATOM 1633 C CA . VAL A 1 206 ? -1.356 -6.978 -2.909 1.00 94.31 206 VAL A CA 1
ATOM 1634 C C . VAL A 1 206 ? -2.757 -7.534 -2.659 1.00 94.31 206 VAL A C 1
ATOM 1636 O O . VAL A 1 206 ? -3.499 -6.934 -1.886 1.00 94.31 206 VAL A O 1
ATOM 1639 N N . GLU A 1 207 ? -3.094 -8.679 -3.253 1.00 95.50 207 GLU A N 1
ATOM 1640 C CA . GLU A 1 207 ? -4.339 -9.415 -3.004 1.00 95.50 207 GLU A CA 1
ATOM 1641 C C . GLU A 1 207 ? -4.443 -9.840 -1.533 1.00 95.50 207 GLU A C 1
ATOM 1643 O O . GLU A 1 207 ? -5.398 -9.464 -0.858 1.00 95.50 207 GLU A O 1
ATOM 1648 N N . ASP A 1 208 ? -3.406 -10.485 -0.989 1.00 95.94 208 ASP A N 1
ATOM 1649 C CA . ASP A 1 208 ? -3.305 -10.840 0.433 1.00 95.94 208 ASP A CA 1
ATOM 1650 C C . ASP A 1 208 ? -3.522 -9.629 1.356 1.00 95.94 208 ASP A C 1
ATOM 1652 O O . ASP A 1 208 ? -4.145 -9.733 2.416 1.00 95.94 208 ASP A O 1
ATOM 1656 N N . LEU A 1 209 ? -2.948 -8.474 0.999 1.00 95.69 209 LEU A N 1
ATOM 1657 C CA . LEU A 1 209 ? -3.117 -7.243 1.764 1.00 95.69 209 LEU A CA 1
ATOM 1658 C C . LEU A 1 209 ? -4.553 -6.716 1.656 1.00 95.69 209 LEU A C 1
ATOM 1660 O O . LEU A 1 209 ? -5.098 -6.280 2.667 1.00 95.69 209 LEU A O 1
ATOM 1664 N N . TYR A 1 210 ? -5.158 -6.756 0.468 1.00 96.81 210 TYR A N 1
ATOM 1665 C CA . TYR A 1 210 ? -6.547 -6.355 0.256 1.00 96.81 210 TYR A CA 1
ATOM 1666 C C . TYR A 1 210 ? -7.505 -7.222 1.081 1.00 96.81 210 TYR A C 1
ATOM 1668 O O . TYR A 1 210 ? -8.334 -6.686 1.819 1.00 96.81 210 TYR A O 1
ATOM 1676 N N . GLU A 1 211 ? -7.340 -8.545 1.046 1.00 96.81 211 GLU A N 1
ATOM 1677 C CA . GLU A 1 211 ? -8.121 -9.474 1.865 1.00 96.81 211 GLU A CA 1
ATOM 1678 C C . GLU A 1 211 ? -7.923 -9.204 3.362 1.00 96.81 211 GLU A C 1
ATOM 1680 O O . GLU A 1 211 ? -8.896 -9.091 4.110 1.00 96.81 211 GLU A O 1
ATOM 1685 N N . ALA A 1 212 ? -6.674 -9.023 3.806 1.00 96.00 212 ALA A N 1
ATOM 1686 C CA . ALA A 1 212 ? -6.363 -8.685 5.194 1.00 96.00 212 ALA A CA 1
ATOM 1687 C C . ALA A 1 212 ? -7.032 -7.374 5.642 1.00 96.00 212 ALA A C 1
ATOM 1689 O O . ALA A 1 212 ? -7.567 -7.301 6.752 1.00 96.00 212 ALA A O 1
ATOM 1690 N N . SER A 1 213 ? -7.015 -6.350 4.785 1.00 95.50 213 SER A N 1
ATOM 1691 C CA . SER A 1 213 ? -7.700 -5.076 5.012 1.00 95.50 213 SER A CA 1
ATOM 1692 C C . SER A 1 213 ? -9.216 -5.255 5.080 1.00 95.50 213 SER A C 1
ATOM 1694 O O . SER A 1 213 ? -9.837 -4.704 5.987 1.00 95.50 213 SER A O 1
ATOM 1696 N N . GLY A 1 214 ? -9.803 -6.073 4.204 1.00 95.62 214 GLY A N 1
ATOM 1697 C CA . GLY A 1 214 ? -11.230 -6.400 4.231 1.00 95.62 214 GLY A CA 1
ATOM 1698 C C . GLY A 1 214 ? -11.651 -7.102 5.524 1.00 95.62 214 GLY A C 1
ATOM 1699 O O . GLY A 1 214 ? -12.639 -6.710 6.146 1.00 95.62 214 GLY A O 1
ATOM 1700 N N . VAL A 1 215 ? -10.871 -8.080 5.999 1.00 96.94 215 VAL A N 1
ATOM 1701 C CA . VAL A 1 215 ? -11.144 -8.742 7.288 1.00 96.94 215 VAL A CA 1
ATOM 1702 C C . VAL A 1 215 ? -11.015 -7.754 8.448 1.00 96.94 215 VAL A C 1
ATOM 1704 O O . VAL A 1 215 ? -11.872 -7.730 9.330 1.00 96.94 215 VAL A O 1
ATOM 1707 N N . TYR A 1 216 ? -9.990 -6.900 8.440 1.00 96.56 216 TYR A N 1
ATOM 1708 C CA . TYR A 1 216 ? -9.834 -5.850 9.446 1.00 96.56 216 TYR A CA 1
ATOM 1709 C C . TYR A 1 216 ? -11.028 -4.878 9.465 1.00 96.56 216 TYR A C 1
ATOM 1711 O O . TYR A 1 216 ? -11.545 -4.572 10.539 1.00 96.56 216 TYR A O 1
ATOM 1719 N N . HIS A 1 217 ? -11.511 -4.441 8.296 1.00 96.88 217 HIS A N 1
ATOM 1720 C CA . HIS A 1 217 ? -12.713 -3.609 8.175 1.00 96.88 217 HIS A CA 1
ATOM 1721 C C . HIS A 1 217 ? -13.953 -4.321 8.720 1.00 96.88 217 HIS A C 1
ATOM 1723 O O . HIS A 1 217 ? -14.708 -3.721 9.483 1.00 96.88 217 HIS A O 1
ATOM 1729 N N . GLY A 1 218 ? -14.127 -5.606 8.396 1.00 97.00 218 GLY A N 1
ATOM 1730 C CA . GLY A 1 218 ? -15.203 -6.434 8.940 1.00 97.00 218 GLY A CA 1
ATOM 1731 C C . GLY A 1 218 ? -15.182 -6.474 10.467 1.00 97.00 218 GLY A C 1
ATOM 1732 O O . GLY A 1 218 ? -16.194 -6.196 11.098 1.00 97.00 218 GLY A O 1
ATOM 1733 N N . LYS A 1 219 ? -14.010 -6.690 11.078 1.00 97.75 219 LYS A N 1
ATOM 1734 C CA . LYS A 1 219 ? -13.865 -6.696 12.544 1.00 97.75 219 LYS A CA 1
ATOM 1735 C C . LYS A 1 219 ? -14.148 -5.339 13.186 1.00 97.75 219 LYS A C 1
ATOM 1737 O O . LYS A 1 219 ? -14.747 -5.290 14.259 1.00 97.75 219 LYS A O 1
ATOM 1742 N N . LEU A 1 220 ? -13.777 -4.237 12.532 1.00 97.12 220 LEU A N 1
ATOM 1743 C CA . LEU A 1 220 ? -14.169 -2.898 12.982 1.00 97.12 220 LEU A CA 1
ATOM 1744 C C . LEU A 1 220 ? -15.693 -2.711 12.923 1.00 97.12 220 LEU A C 1
ATOM 1746 O O . LEU A 1 220 ? -16.277 -2.217 13.888 1.00 97.12 220 LEU A O 1
ATOM 1750 N N . ALA A 1 221 ? -16.341 -3.140 11.840 1.00 97.81 221 ALA A N 1
ATOM 1751 C CA . ALA A 1 221 ? -17.794 -3.073 11.704 1.00 97.81 221 ALA A CA 1
ATOM 1752 C C . ALA A 1 221 ? -18.512 -3.947 12.748 1.00 97.81 221 ALA A C 1
ATOM 1754 O O . ALA A 1 221 ? -19.431 -3.464 13.407 1.00 97.81 221 ALA A O 1
ATOM 1755 N N . ASP A 1 222 ? -18.045 -5.178 12.975 1.00 97.81 222 ASP A N 1
ATOM 1756 C CA . ASP A 1 222 ? -18.572 -6.086 14.000 1.00 97.81 222 ASP A CA 1
ATOM 1757 C C . ASP A 1 222 ? -18.455 -5.464 15.399 1.00 97.81 222 ASP A C 1
ATOM 1759 O O . ASP A 1 222 ? -19.414 -5.472 16.175 1.00 97.81 222 ASP A O 1
ATOM 1763 N N . SER A 1 223 ? -17.302 -4.857 15.712 1.00 98.12 223 SER A N 1
ATOM 1764 C CA . SER A 1 223 ? -17.081 -4.168 16.989 1.00 98.12 223 SER A CA 1
ATOM 1765 C C . SER A 1 223 ? -18.009 -2.963 17.172 1.00 98.12 223 SER A C 1
ATOM 1767 O O . SER A 1 223 ? -18.505 -2.718 18.274 1.00 98.12 223 SER A O 1
ATOM 1769 N N . PHE A 1 224 ? -18.318 -2.246 16.088 1.00 98.19 224 PHE A N 1
ATOM 1770 C CA . PHE A 1 224 ? -19.278 -1.149 16.098 1.00 98.19 224 PHE A CA 1
ATOM 1771 C C . PHE A 1 224 ? -20.718 -1.641 16.281 1.00 98.19 224 PHE A C 1
ATOM 1773 O O . PHE A 1 224 ? -21.450 -1.084 17.100 1.00 98.19 224 PHE A O 1
ATOM 1780 N N . SER A 1 225 ? -21.125 -2.706 15.590 1.00 98.00 225 SER A N 1
ATOM 1781 C CA . SER A 1 225 ? -22.433 -3.336 15.792 1.00 98.00 225 SER A CA 1
ATOM 1782 C C . SER A 1 225 ? -22.602 -3.829 17.230 1.00 98.00 225 SER A C 1
ATOM 1784 O O . SER A 1 225 ? -23.581 -3.471 17.883 1.00 98.00 225 SER A O 1
ATOM 1786 N N . ALA A 1 226 ? -21.609 -4.536 17.777 1.00 97.75 226 ALA A N 1
ATOM 1787 C CA . ALA A 1 226 ? -21.616 -4.987 19.168 1.00 97.75 226 ALA A CA 1
ATOM 1788 C C . ALA A 1 226 ? -21.726 -3.814 20.159 1.00 97.75 226 ALA A C 1
ATOM 1790 O O . ALA A 1 226 ? -22.522 -3.870 21.101 1.00 97.75 226 ALA A O 1
ATOM 1791 N N . LEU A 1 227 ? -20.998 -2.717 19.916 1.00 97.31 227 LEU A N 1
ATOM 1792 C CA . LEU A 1 227 ? -21.091 -1.487 20.706 1.00 97.31 227 LEU A CA 1
ATOM 1793 C C . LEU A 1 227 ? -22.523 -0.922 20.718 1.00 97.31 227 LEU A C 1
ATOM 1795 O O . LEU A 1 227 ? -23.035 -0.567 21.786 1.00 97.31 227 LEU A O 1
ATOM 1799 N N . MET A 1 228 ? -23.171 -0.853 19.550 1.00 96.94 228 MET A N 1
ATOM 1800 C CA . MET A 1 228 ? -24.537 -0.339 19.393 1.00 96.94 228 MET A CA 1
ATOM 1801 C C . MET A 1 228 ? -25.583 -1.255 20.042 1.00 96.94 228 MET A C 1
ATOM 1803 O O . MET A 1 228 ? -26.506 -0.766 20.700 1.00 96.94 228 MET A O 1
ATOM 1807 N N . ASP A 1 229 ? -25.380 -2.568 19.955 1.00 97.44 229 ASP A N 1
ATOM 1808 C CA . ASP A 1 229 ? -26.230 -3.593 20.570 1.00 97.44 229 ASP A CA 1
ATOM 1809 C C . ASP A 1 229 ? -25.938 -3.800 22.066 1.00 97.44 229 ASP A C 1
ATOM 1811 O O . ASP A 1 229 ? -26.549 -4.648 22.723 1.00 97.44 229 ASP A O 1
ATOM 1815 N N . LYS A 1 230 ? -25.024 -2.997 22.633 1.00 96.56 230 LYS A N 1
ATOM 1816 C CA . LYS A 1 230 ? -24.575 -3.049 24.033 1.00 96.56 230 LYS A CA 1
ATOM 1817 C C . LYS A 1 230 ? -23.963 -4.400 24.428 1.00 96.56 230 LYS A C 1
ATOM 1819 O O . LYS A 1 230 ? -23.944 -4.721 25.617 1.00 96.56 230 LYS A O 1
ATOM 1824 N N . GLN A 1 231 ? -23.466 -5.153 23.452 1.00 97.00 231 GLN A N 1
ATOM 1825 C CA . GLN A 1 231 ? -22.755 -6.414 23.628 1.00 97.00 231 GLN A CA 1
ATOM 1826 C C . GLN A 1 231 ? -21.282 -6.165 23.995 1.00 97.00 231 GLN A C 1
ATOM 1828 O O . GLN A 1 231 ? -20.761 -5.071 23.744 1.00 97.00 231 GLN A O 1
ATOM 1833 N N . PRO A 1 232 ? -20.599 -7.142 24.618 1.00 94.19 232 PRO A N 1
ATOM 1834 C CA . PRO A 1 232 ? -19.152 -7.079 24.798 1.00 94.19 232 PRO A CA 1
ATOM 1835 C C . PRO A 1 232 ? -18.444 -7.024 23.437 1.00 94.19 232 PRO A C 1
ATOM 1837 O O . PRO A 1 232 ? -18.853 -7.688 22.486 1.00 94.19 232 PRO A O 1
ATOM 1840 N N . VAL A 1 233 ? -17.387 -6.218 23.357 1.00 94.94 233 VAL A N 1
ATOM 1841 C CA . VAL A 1 233 ? -16.598 -6.002 22.139 1.00 94.94 233 VAL A CA 1
ATOM 1842 C C . VAL A 1 233 ? -15.263 -6.727 22.278 1.00 94.94 233 VAL A C 1
ATOM 1844 O O . VAL A 1 233 ? -14.550 -6.497 23.250 1.00 94.94 233 VAL A O 1
ATOM 1847 N N . ASP A 1 234 ? -14.903 -7.565 21.305 1.00 95.62 234 ASP A N 1
ATOM 1848 C CA . ASP A 1 234 ? -13.586 -8.210 21.268 1.00 95.62 234 ASP A CA 1
ATOM 1849 C C . ASP A 1 234 ? -12.546 -7.287 20.614 1.00 95.62 234 ASP A C 1
ATOM 1851 O O . ASP A 1 234 ? -12.398 -7.226 19.392 1.00 95.62 234 ASP A O 1
ATOM 1855 N N . ILE A 1 235 ? -11.820 -6.539 21.445 1.00 96.62 235 ILE A N 1
ATOM 1856 C CA . ILE A 1 235 ? -10.764 -5.621 20.995 1.00 96.62 235 ILE A CA 1
ATOM 1857 C C . ILE A 1 235 ? -9.527 -6.397 20.506 1.00 96.62 235 ILE A C 1
ATOM 1859 O O . ILE A 1 235 ? -8.813 -5.930 19.613 1.00 96.62 235 ILE A O 1
ATOM 1863 N N . SER A 1 236 ? -9.289 -7.599 21.042 1.00 96.81 236 SER A N 1
ATOM 1864 C CA . SER A 1 236 ? -8.082 -8.385 20.761 1.00 96.81 236 SER A CA 1
ATOM 1865 C C . SER A 1 236 ? -8.041 -8.850 19.308 1.00 96.81 236 SER A C 1
ATOM 1867 O O . SER A 1 236 ? -6.988 -8.789 18.667 1.00 96.81 236 SER A O 1
ATOM 1869 N N . GLU A 1 237 ? -9.184 -9.263 18.756 1.00 95.25 237 GLU A N 1
ATOM 1870 C CA . GLU A 1 237 ? -9.281 -9.612 17.336 1.00 95.25 237 GLU A CA 1
ATOM 1871 C C . GLU A 1 237 ? -8.987 -8.410 16.428 1.00 95.25 237 GLU A C 1
ATOM 1873 O O . GLU A 1 237 ? -8.238 -8.536 15.455 1.00 95.25 237 GLU A O 1
ATOM 1878 N N . VAL A 1 238 ? -9.510 -7.224 16.752 1.00 96.81 238 VAL A N 1
ATOM 1879 C CA . VAL A 1 238 ? -9.276 -6.013 15.949 1.00 96.81 238 VAL A CA 1
ATOM 1880 C C . VAL A 1 238 ? -7.788 -5.637 15.949 1.00 96.81 238 VAL A C 1
ATOM 1882 O O . VAL A 1 238 ? -7.216 -5.337 14.896 1.00 96.81 238 VAL A O 1
ATOM 1885 N N . GLU A 1 239 ? -7.125 -5.698 17.107 1.00 96.88 239 GLU A N 1
ATOM 1886 C CA . GLU A 1 239 ? -5.685 -5.438 17.215 1.00 96.88 239 GLU A CA 1
ATOM 1887 C C . GLU A 1 239 ? -4.834 -6.474 16.470 1.00 96.88 239 GLU A C 1
ATOM 1889 O O . GLU A 1 239 ? -3.844 -6.110 15.821 1.00 96.88 239 GLU A O 1
ATOM 1894 N N . LEU A 1 240 ? -5.229 -7.750 16.515 1.00 96.62 240 LEU A N 1
ATOM 1895 C CA . LEU A 1 240 ? -4.569 -8.829 15.784 1.00 96.62 240 LEU A CA 1
ATOM 1896 C C . LEU A 1 240 ? -4.560 -8.539 14.278 1.00 96.62 240 LEU A C 1
ATOM 1898 O O . LEU A 1 240 ? -3.494 -8.560 13.654 1.00 96.62 240 LEU A O 1
ATOM 1902 N N . TYR A 1 241 ? -5.718 -8.212 13.699 1.00 96.25 241 TYR A N 1
ATOM 1903 C CA . TYR A 1 241 ? -5.823 -7.925 12.267 1.00 96.25 241 TYR A CA 1
ATOM 1904 C C . TYR A 1 241 ? -5.167 -6.597 11.879 1.00 96.25 241 TYR A C 1
ATOM 1906 O O . TYR A 1 241 ? -4.500 -6.531 10.844 1.00 96.25 241 TYR A O 1
ATOM 1914 N N . LYS A 1 242 ? -5.213 -5.572 12.740 1.00 95.62 242 LYS A N 1
ATOM 1915 C CA . LYS A 1 242 ? -4.426 -4.342 12.551 1.00 95.62 242 LYS A CA 1
ATOM 1916 C C . LYS A 1 242 ? -2.930 -4.644 12.448 1.00 95.62 242 LYS A C 1
ATOM 1918 O O . LYS A 1 242 ? -2.228 -4.096 11.594 1.00 95.62 242 LYS A O 1
ATOM 1923 N N . LYS A 1 243 ? -2.410 -5.507 13.325 1.00 95.62 243 LYS A N 1
ATOM 1924 C CA . LYS A 1 243 ? -1.007 -5.934 13.284 1.00 95.62 243 LYS A CA 1
ATOM 1925 C C . LYS A 1 243 ? -0.715 -6.734 12.015 1.00 95.62 243 LYS A C 1
ATOM 1927 O O . LYS A 1 243 ? 0.313 -6.492 11.387 1.00 95.62 243 LYS A O 1
ATOM 1932 N N . TYR A 1 244 ? -1.621 -7.625 11.618 1.00 95.44 244 TYR A N 1
ATOM 1933 C CA . TYR A 1 244 ? -1.488 -8.430 10.405 1.00 95.44 244 TYR A CA 1
ATOM 1934 C C . TYR A 1 244 ? -1.380 -7.565 9.135 1.00 95.44 244 TYR A C 1
ATOM 1936 O O . TYR A 1 244 ? -0.416 -7.709 8.379 1.00 95.44 244 TYR A O 1
ATOM 1944 N N . VAL A 1 245 ? -2.264 -6.576 8.962 1.00 94.25 245 VAL A N 1
ATOM 1945 C CA . VAL A 1 245 ? -2.198 -5.596 7.857 1.00 94.25 245 VAL A CA 1
ATOM 1946 C C . VAL A 1 245 ? -0.846 -4.867 7.841 1.00 94.25 245 VAL A C 1
ATOM 1948 O O . VAL A 1 245 ? -0.199 -4.753 6.799 1.00 94.25 245 VAL A O 1
ATOM 1951 N N . ASN A 1 246 ? -0.352 -4.442 9.009 1.00 90.50 246 ASN A N 1
ATOM 1952 C CA . ASN A 1 246 ? 0.952 -3.781 9.113 1.00 90.50 246 ASN A CA 1
ATOM 1953 C C . ASN A 1 246 ? 2.129 -4.692 8.721 1.00 90.50 246 ASN A C 1
ATOM 1955 O O . ASN A 1 246 ? 3.101 -4.203 8.143 1.00 90.50 246 ASN A O 1
ATOM 1959 N N . THR A 1 247 ? 2.059 -5.999 8.996 1.00 93.44 247 THR A N 1
ATOM 1960 C CA . THR A 1 247 ? 3.110 -6.949 8.584 1.00 93.44 247 THR A CA 1
ATOM 1961 C C . THR A 1 247 ? 3.144 -7.178 7.071 1.00 93.44 247 THR A C 1
ATOM 1963 O O . THR A 1 247 ? 4.223 -7.223 6.484 1.00 93.44 247 THR A O 1
ATOM 1966 N N . LYS A 1 248 ? 1.988 -7.196 6.398 1.00 92.38 248 LYS A N 1
ATOM 1967 C CA . LYS A 1 248 ? 1.921 -7.352 4.933 1.00 92.38 248 LYS A CA 1
ATOM 1968 C C . LYS A 1 248 ? 2.590 -6.197 4.182 1.00 92.38 248 LYS A C 1
ATOM 1970 O O . LYS A 1 248 ? 3.219 -6.407 3.145 1.00 92.38 248 LYS A O 1
ATOM 1975 N N . ARG A 1 249 ? 2.561 -4.980 4.743 1.00 87.62 249 ARG A N 1
ATOM 1976 C CA . ARG A 1 249 ? 3.293 -3.825 4.191 1.00 87.62 249 ARG A CA 1
ATOM 1977 C C . ARG A 1 249 ? 4.791 -4.100 4.057 1.00 87.62 249 ARG A C 1
ATOM 1979 O O . ARG A 1 249 ? 5.383 -3.739 3.039 1.00 87.62 249 ARG A O 1
ATOM 1986 N N . SER A 1 250 ? 5.425 -4.706 5.066 1.00 87.94 250 SER A N 1
ATOM 1987 C CA . SER A 1 250 ? 6.861 -5.002 4.986 1.00 87.94 250 SER A CA 1
ATOM 1988 C C . SER A 1 250 ? 7.181 -6.047 3.925 1.00 87.94 250 SER A C 1
ATOM 1990 O O . SER A 1 250 ? 8.195 -5.898 3.241 1.00 87.94 250 SER A O 1
ATOM 1992 N N . ASP A 1 251 ? 6.306 -7.034 3.736 1.00 91.50 251 ASP A N 1
ATOM 1993 C CA . ASP A 1 251 ? 6.493 -8.098 2.747 1.00 91.50 251 ASP A CA 1
ATOM 1994 C C . ASP A 1 251 ? 6.430 -7.540 1.320 1.00 91.50 251 ASP A C 1
ATOM 1996 O O . ASP A 1 251 ? 7.329 -7.796 0.515 1.00 91.50 251 ASP A O 1
ATOM 2000 N N . ILE A 1 252 ? 5.448 -6.677 1.031 1.00 87.88 252 ILE A N 1
ATOM 2001 C CA . ILE A 1 252 ? 5.322 -6.009 -0.274 1.00 87.88 252 ILE A CA 1
ATOM 2002 C C . ILE A 1 252 ? 6.527 -5.105 -0.548 1.00 87.88 252 ILE A C 1
ATOM 2004 O O . ILE A 1 252 ? 7.100 -5.142 -1.636 1.00 87.88 252 ILE A O 1
ATOM 2008 N N . VAL A 1 253 ? 6.968 -4.315 0.438 1.00 85.44 253 VAL A N 1
ATOM 2009 C CA . VAL A 1 253 ? 8.154 -3.456 0.279 1.00 85.44 253 VAL A CA 1
ATOM 2010 C C . VAL A 1 253 ? 9.415 -4.293 0.051 1.00 85.44 253 VAL A C 1
ATOM 2012 O O . VAL A 1 253 ? 10.266 -3.908 -0.755 1.00 85.44 253 VAL A O 1
ATOM 2015 N N . ALA A 1 254 ? 9.560 -5.429 0.735 1.00 87.88 254 ALA A N 1
ATOM 2016 C CA . ALA A 1 254 ? 10.684 -6.337 0.540 1.00 87.88 254 ALA A CA 1
ATOM 2017 C C . ALA A 1 254 ? 10.667 -6.967 -0.861 1.00 87.88 254 ALA A C 1
ATOM 2019 O O . ALA A 1 254 ? 11.707 -6.981 -1.524 1.00 87.88 254 ALA A O 1
ATOM 2020 N N . ALA A 1 255 ? 9.502 -7.412 -1.339 1.00 88.69 255 ALA A N 1
ATOM 2021 C CA . ALA A 1 255 ? 9.324 -7.931 -2.692 1.00 88.69 255 ALA A CA 1
ATOM 2022 C C . ALA A 1 255 ? 9.642 -6.860 -3.746 1.00 88.69 255 ALA A C 1
ATOM 2024 O O . ALA A 1 255 ? 10.501 -7.078 -4.599 1.00 88.69 255 ALA A O 1
ATOM 2025 N N . ALA A 1 256 ? 9.070 -5.660 -3.620 1.00 81.62 256 ALA A N 1
ATOM 2026 C CA . ALA A 1 256 ? 9.339 -4.536 -4.517 1.00 81.62 256 ALA A CA 1
ATOM 2027 C C . ALA A 1 256 ? 10.832 -4.164 -4.550 1.00 81.62 256 ALA A C 1
ATOM 2029 O O . ALA A 1 256 ? 11.406 -3.967 -5.620 1.00 81.62 256 ALA A O 1
ATOM 2030 N N . ARG A 1 257 ? 11.509 -4.129 -3.392 1.00 83.25 257 ARG A N 1
ATOM 2031 C CA . ARG A 1 257 ? 12.964 -3.902 -3.320 1.00 83.25 257 ARG A CA 1
ATOM 2032 C C . ARG A 1 257 ? 13.759 -5.020 -3.979 1.00 83.25 257 ARG A C 1
ATOM 2034 O O . ARG A 1 257 ? 14.741 -4.732 -4.656 1.00 83.25 257 ARG A O 1
ATOM 2041 N N . LYS A 1 258 ? 13.360 -6.279 -3.780 1.00 86.00 258 LYS A N 1
ATOM 2042 C CA . LYS A 1 258 ? 13.999 -7.430 -4.423 1.00 86.00 258 LYS A CA 1
ATOM 2043 C C . LYS A 1 258 ? 13.872 -7.320 -5.940 1.00 86.00 258 LYS A C 1
ATOM 2045 O O . LYS A 1 258 ? 14.876 -7.516 -6.614 1.00 86.00 258 LYS A O 1
ATOM 2050 N N . HIS A 1 259 ? 12.710 -6.942 -6.469 1.00 79.31 259 HIS A N 1
ATOM 2051 C CA . HIS A 1 259 ? 12.528 -6.701 -7.903 1.00 79.31 259 HIS A CA 1
ATOM 2052 C C . HIS A 1 259 ? 13.391 -5.533 -8.402 1.00 79.31 259 HIS A C 1
ATOM 2054 O O . HIS A 1 259 ? 14.185 -5.715 -9.325 1.00 79.31 259 HIS A O 1
ATOM 2060 N N . LEU A 1 260 ? 13.366 -4.385 -7.718 1.00 77.81 260 LEU A N 1
ATOM 2061 C CA . LEU A 1 260 ? 14.192 -3.223 -8.073 1.00 77.81 260 LEU A CA 1
ATOM 2062 C C . LEU A 1 260 ? 15.702 -3.484 -7.995 1.00 77.81 260 LEU A C 1
ATOM 2064 O O . LEU A 1 260 ? 16.464 -2.855 -8.719 1.00 77.81 260 LEU A O 1
ATOM 2068 N N . ALA A 1 261 ? 16.158 -4.396 -7.135 1.00 83.44 261 ALA A N 1
ATOM 2069 C CA . ALA A 1 261 ? 17.571 -4.765 -7.056 1.00 83.44 261 ALA A CA 1
ATOM 2070 C C . ALA A 1 261 ? 18.054 -5.551 -8.290 1.00 83.44 261 ALA A C 1
ATOM 2072 O O . ALA A 1 261 ? 19.253 -5.556 -8.573 1.00 83.44 261 ALA A O 1
ATOM 2073 N N . HIS A 1 262 ? 17.143 -6.213 -9.013 1.00 78.81 262 HIS A N 1
ATOM 2074 C CA . HIS A 1 262 ? 17.447 -6.880 -10.283 1.00 78.81 262 HIS A CA 1
ATOM 2075 C C . HIS A 1 262 ? 17.320 -5.928 -11.476 1.00 78.81 262 HIS A C 1
ATOM 2077 O O . HIS A 1 262 ? 17.979 -6.151 -12.495 1.00 78.81 262 HIS A O 1
ATOM 2083 N N . ALA A 1 263 ? 16.530 -4.857 -11.345 1.00 69.88 263 ALA A N 1
ATOM 2084 C CA . ALA A 1 263 ? 16.484 -3.794 -12.333 1.00 69.88 263 ALA A CA 1
ATOM 2085 C C . ALA A 1 263 ? 17.863 -3.125 -12.418 1.00 69.88 263 ALA A C 1
ATOM 2087 O O . ALA A 1 263 ? 18.463 -2.704 -11.424 1.00 69.88 263 ALA A O 1
ATOM 2088 N N . LYS A 1 264 ? 18.412 -3.062 -13.632 1.00 69.50 264 LYS A N 1
ATOM 2089 C CA . LYS A 1 264 ? 19.702 -2.420 -13.875 1.00 69.50 264 LYS A CA 1
ATOM 2090 C C . LYS A 1 264 ? 19.576 -0.957 -13.433 1.00 69.50 264 LYS A C 1
ATOM 2092 O O . LYS A 1 264 ? 18.596 -0.315 -13.800 1.00 69.50 264 LYS A O 1
ATOM 2097 N N . PRO A 1 265 ? 20.529 -0.402 -12.660 1.00 65.50 265 PRO A N 1
ATOM 2098 C CA . PRO A 1 265 ? 20.440 0.992 -12.257 1.00 65.50 265 PRO A CA 1
ATOM 2099 C C . PRO A 1 265 ? 20.324 1.837 -13.522 1.00 65.50 265 PRO A C 1
ATOM 2101 O O . PRO A 1 265 ? 21.225 1.785 -14.371 1.00 65.50 265 PRO A O 1
ATOM 2104 N N . MET A 1 266 ? 19.211 2.573 -13.654 1.00 58.22 266 MET A N 1
ATOM 2105 C CA . MET A 1 266 ? 19.039 3.546 -14.725 1.00 58.22 266 MET A CA 1
ATOM 2106 C C . MET A 1 266 ? 20.305 4.384 -14.712 1.00 58.22 266 MET A C 1
ATOM 2108 O O . MET A 1 266 ? 20.603 5.035 -13.705 1.00 58.22 266 MET A O 1
ATOM 2112 N N . ARG A 1 267 ? 21.106 4.307 -15.785 1.00 62.09 267 ARG A N 1
ATOM 2113 C CA . ARG A 1 267 ? 22.242 5.215 -15.932 1.00 62.09 267 ARG A CA 1
ATOM 2114 C C . ARG A 1 267 ? 21.639 6.587 -15.751 1.00 62.09 267 ARG A C 1
ATOM 2116 O O . ARG A 1 267 ? 20.801 6.964 -16.569 1.00 62.09 267 ARG A O 1
ATOM 2123 N N . ALA A 1 268 ? 21.999 7.258 -14.655 1.00 56.06 268 ALA A N 1
ATOM 2124 C CA . ALA A 1 268 ? 21.553 8.609 -14.399 1.00 56.06 268 ALA A CA 1
ATOM 2125 C C . ALA A 1 268 ? 21.796 9.342 -15.707 1.00 56.06 268 ALA A C 1
ATOM 2127 O O . ALA A 1 268 ? 22.938 9.388 -16.175 1.00 56.06 268 ALA A O 1
ATOM 2128 N N . ILE A 1 269 ? 20.716 9.773 -16.361 1.00 55.97 269 ILE A N 1
ATOM 2129 C CA . ILE A 1 269 ? 20.827 10.628 -17.527 1.00 55.97 269 ILE A CA 1
ATOM 2130 C C . ILE A 1 269 ? 21.534 11.836 -16.942 1.00 55.97 269 ILE A C 1
ATOM 2132 O O . ILE A 1 269 ? 20.928 12.604 -16.200 1.00 55.97 269 ILE A O 1
ATOM 2136 N N . HIS A 1 270 ? 22.852 11.908 -17.127 1.00 50.94 270 HIS A N 1
ATOM 2137 C CA . HIS A 1 270 ? 23.630 13.064 -16.754 1.00 50.94 270 HIS A CA 1
ATOM 2138 C C . HIS A 1 270 ? 23.036 14.185 -17.594 1.00 50.94 270 HIS A C 1
ATOM 2140 O O . HIS A 1 270 ? 23.391 14.379 -18.750 1.00 50.94 270 HIS A O 1
ATOM 2146 N N . THR A 1 271 ? 22.102 14.925 -17.005 1.00 53.22 271 THR A N 1
ATOM 2147 C CA . THR A 1 271 ? 21.618 16.235 -17.444 1.00 53.22 271 THR A CA 1
ATOM 2148 C C . THR A 1 271 ? 22.724 17.277 -17.243 1.00 53.22 271 THR A C 1
ATOM 2150 O O . THR A 1 271 ? 22.491 18.379 -16.757 1.00 53.22 271 THR A O 1
ATOM 2153 N N . GLY A 1 272 ? 23.956 16.882 -17.556 1.00 54.09 272 GLY A N 1
ATOM 2154 C CA . GLY A 1 272 ? 25.205 17.576 -17.312 1.00 54.09 272 GLY A CA 1
ATOM 2155 C C . GLY A 1 272 ? 25.953 17.790 -18.616 1.00 54.09 272 GLY A C 1
ATOM 2156 O O . GLY A 1 272 ? 27.150 17.585 -18.664 1.00 54.09 272 GLY A O 1
ATOM 2157 N N . GLU A 1 273 ? 25.242 18.177 -19.666 1.00 48.44 273 GLU A N 1
ATOM 2158 C CA . GLU A 1 273 ? 25.791 18.987 -20.746 1.00 48.44 273 GLU A CA 1
ATOM 2159 C C . GLU A 1 273 ? 24.617 19.807 -21.278 1.00 48.44 273 GLU A C 1
ATOM 2161 O O . GLU A 1 273 ? 23.801 19.345 -22.074 1.00 48.44 273 GLU A O 1
ATOM 2166 N N . LYS A 1 274 ? 24.472 21.036 -20.760 1.00 55.00 274 LYS A N 1
ATOM 2167 C CA . LYS A 1 274 ? 23.752 22.066 -21.511 1.00 55.00 274 LYS A CA 1
ATOM 2168 C C . LYS A 1 274 ? 24.422 22.088 -22.886 1.00 55.00 274 LYS A C 1
ATOM 2170 O O . LYS A 1 274 ? 25.636 22.296 -22.905 1.00 55.00 274 LYS A O 1
ATOM 2175 N N . PRO A 1 275 ? 23.708 21.883 -24.005 1.00 55.22 275 PRO A N 1
ATOM 2176 C CA . PRO A 1 275 ? 24.293 22.159 -25.302 1.00 55.22 275 PRO A CA 1
ATOM 2177 C C . PRO A 1 275 ? 24.718 23.622 -25.262 1.00 55.22 275 PRO A C 1
ATOM 2179 O O . PRO A 1 275 ? 23.882 24.517 -25.119 1.00 55.22 275 PRO A O 1
ATOM 2182 N N . THR A 1 276 ? 26.028 23.853 -25.269 1.00 59.84 276 THR A N 1
ATOM 2183 C CA . THR A 1 276 ? 26.602 25.178 -25.428 1.00 59.84 276 THR A CA 1
ATOM 2184 C C . THR A 1 276 ? 26.018 25.707 -26.723 1.00 59.84 276 THR A C 1
ATOM 2186 O O . THR A 1 276 ? 26.312 25.195 -27.800 1.00 59.84 276 THR A O 1
ATOM 2189 N N . GLN A 1 277 ? 25.091 26.648 -26.588 1.00 59.78 277 GLN A N 1
ATOM 2190 C CA . GLN A 1 277 ? 24.466 27.374 -27.673 1.00 59.78 277 GLN A CA 1
ATOM 2191 C C . GLN A 1 277 ? 25.602 28.030 -28.457 1.00 59.78 277 GLN A C 1
ATOM 2193 O O . GLN A 1 277 ? 26.163 29.031 -28.027 1.00 59.78 277 GLN A O 1
ATOM 2198 N N . THR A 1 278 ? 26.024 27.387 -29.544 1.00 60.53 278 THR A N 1
ATOM 2199 C CA . THR A 1 278 ? 27.011 27.932 -30.469 1.00 60.53 278 THR A CA 1
ATOM 2200 C C . THR A 1 278 ? 26.469 29.247 -30.997 1.00 60.53 278 THR A C 1
ATOM 2202 O O . THR A 1 278 ? 25.367 29.281 -31.550 1.00 60.53 278 THR A O 1
ATOM 2205 N N . ASP A 1 279 ? 27.244 30.305 -30.773 1.00 58.62 279 ASP A N 1
ATOM 2206 C CA . ASP A 1 279 ? 26.994 31.657 -31.252 1.00 58.62 279 ASP A CA 1
ATOM 2207 C C . ASP A 1 279 ? 26.518 31.667 -32.716 1.00 58.62 279 ASP A C 1
ATOM 2209 O O . ASP A 1 279 ? 27.038 30.909 -33.545 1.00 58.62 279 ASP A O 1
ATOM 2213 N N . PRO A 1 280 ? 25.551 32.533 -33.073 1.00 68.69 280 PRO A N 1
ATOM 2214 C CA . PRO A 1 280 ? 25.138 32.691 -34.458 1.00 68.69 280 PRO A CA 1
ATOM 2215 C C . PRO A 1 280 ? 26.312 33.183 -35.327 1.00 68.69 280 PRO A C 1
ATOM 2217 O O . PRO A 1 280 ? 27.161 33.951 -34.858 1.00 68.69 280 PRO A O 1
ATOM 2220 N N . PRO A 1 281 ? 26.372 32.778 -36.610 1.00 61.22 281 PRO A N 1
ATOM 2221 C CA . PRO A 1 281 ? 27.432 33.199 -37.515 1.00 61.22 281 PRO A CA 1
ATOM 2222 C C . PRO A 1 281 ? 27.405 34.722 -37.683 1.00 61.22 281 PRO A C 1
ATOM 2224 O O . PRO A 1 281 ? 26.387 35.299 -38.066 1.00 61.22 281 PRO A O 1
ATOM 2227 N N . LYS A 1 282 ? 28.540 35.381 -37.413 1.00 62.66 282 LYS A N 1
ATOM 2228 C CA . LYS A 1 282 ? 28.736 36.797 -37.747 1.00 62.66 282 LYS A CA 1
ATOM 2229 C C . LYS A 1 282 ? 28.577 36.975 -39.257 1.00 62.66 282 LYS A C 1
ATOM 2231 O O . LYS A 1 282 ? 29.418 36.510 -40.025 1.00 62.66 282 LYS A O 1
ATOM 2236 N N . SER A 1 283 ? 27.519 37.670 -39.657 1.00 67.38 283 SER A N 1
ATOM 2237 C CA . SER A 1 283 ? 27.351 38.202 -41.006 1.00 67.38 283 SER A CA 1
ATOM 2238 C C . SER A 1 283 ? 28.503 39.158 -41.329 1.00 67.38 283 SER A C 1
ATOM 2240 O O . SER A 1 283 ? 28.754 40.097 -40.568 1.00 67.38 283 SER A O 1
ATOM 2242 N N . ARG A 1 284 ? 29.197 38.902 -42.438 1.00 64.19 284 ARG A N 1
ATOM 2243 C CA . ARG A 1 284 ? 30.031 39.880 -43.142 1.00 64.19 284 ARG A CA 1
ATOM 2244 C C . ARG A 1 284 ? 29.279 40.380 -44.360 1.00 64.19 284 ARG A C 1
ATOM 2246 O O . ARG A 1 284 ? 28.578 39.542 -44.967 1.00 64.19 284 ARG A O 1
#